Protein AF-A0A1M4EG52-F1 (afdb_monomer_lite)

Radius of gyration: 18.91 Å; chains: 1; bounding box: 52×37×57 Å

Sequence (206 aa):
MPLIAVLTGGEEEARPRPAVSRSPVREAVSVTPNAVYPAARVEGGTGSMRVTFPDGSRAEITYPARLSLASLGARPYVGGTLTGDGGAEFRALTAPLYGEAETPAGREMIRPLTANVGVWPGPPGVDTAGQVLLFRFGVWRVGGLSRRMLVVAPVPGCGRLGRTPVVLDARHAIAGSTCRDGFHLAASGDRDFVREAIEHVRVRPA

Secondary structure (DSSP, 8-state):
-EEEEE----------S----SS----------S-B---EEEETTEEEEEEE-TTS-EEEEEEEGGG-GGGG-EEEEEEEEEEETTEEEEEEE---TTGGGTTTTTPPP-EEEETTEEEEEPPTT-TTS-EEEEEEETTEE-----SSEEEEEE-TTGGGSTT----S-TTS---EEEEETTEEEEEESSHHHHHHHHHH-EEEE-

Structure (mmCIF, N/CA/C/O backbone):
data_AF-A0A1M4EG52-F1
#
_entry.id   AF-A0A1M4EG52-F1
#
loop_
_atom_site.group_PDB
_atom_site.id
_atom_site.type_symbol
_atom_site.label_atom_id
_atom_site.label_alt_id
_atom_site.label_comp_id
_atom_site.label_asym_id
_atom_site.label_entity_id
_atom_site.label_seq_id
_atom_site.pdbx_PDB_ins_code
_atom_site.Cartn_x
_atom_site.Cartn_y
_atom_site.Cartn_z
_atom_site.occupancy
_atom_site.B_iso_or_equiv
_atom_site.auth_seq_id
_atom_site.auth_comp_id
_atom_site.auth_asym_id
_atom_site.auth_atom_id
_atom_site.pdbx_PDB_model_num
ATOM 1 N N . MET A 1 1 ? 10.462 -7.997 4.451 1.00 31.28 1 MET A N 1
ATOM 2 C CA . MET A 1 1 ? 9.363 -7.579 5.350 1.00 31.28 1 MET A CA 1
ATOM 3 C C . MET A 1 1 ? 8.172 -7.229 4.468 1.00 31.28 1 MET A C 1
ATOM 5 O O . MET A 1 1 ? 8.349 -6.374 3.603 1.00 31.28 1 MET A O 1
ATOM 9 N N . PRO A 1 2 ? 7.034 -7.932 4.552 1.00 28.58 2 PRO A N 1
ATOM 10 C CA . PRO A 1 2 ? 5.935 -7.701 3.625 1.00 28.58 2 PRO A CA 1
ATOM 11 C C . PRO A 1 2 ? 4.975 -6.614 4.135 1.00 28.58 2 PRO A C 1
ATOM 13 O O . PRO A 1 2 ? 4.579 -6.627 5.296 1.00 28.58 2 PRO A O 1
ATOM 16 N N . LEU A 1 3 ? 4.607 -5.671 3.267 1.00 35.50 3 LEU A N 1
ATOM 17 C CA . LEU A 1 3 ? 3.654 -4.595 3.542 1.00 35.50 3 LEU A CA 1
ATOM 18 C C . LEU A 1 3 ? 2.406 -4.763 2.651 1.00 35.50 3 LEU A C 1
ATOM 20 O O . LEU A 1 3 ? 2.480 -5.256 1.524 1.00 35.50 3 LEU A O 1
ATOM 24 N N . ILE A 1 4 ? 1.238 -4.346 3.139 1.00 33.41 4 ILE A N 1
ATOM 25 C CA . ILE A 1 4 ? 0.027 -4.218 2.314 1.00 33.41 4 ILE A CA 1
ATOM 26 C C . ILE A 1 4 ? -0.198 -2.724 2.066 1.00 33.41 4 ILE A C 1
ATOM 28 O O . ILE A 1 4 ? -0.230 -1.938 3.016 1.00 33.41 4 ILE A O 1
ATOM 32 N N . ALA A 1 5 ? -0.361 -2.331 0.802 1.00 37.12 5 ALA A N 1
ATOM 33 C CA . ALA A 1 5 ? -0.736 -0.975 0.398 1.00 37.12 5 ALA A CA 1
ATOM 34 C C . ALA A 1 5 ? -2.136 -0.998 -0.233 1.00 37.12 5 ALA A C 1
ATOM 36 O O . ALA A 1 5 ? -2.447 -1.925 -0.961 1.00 37.12 5 ALA A O 1
ATOM 37 N N . VAL A 1 6 ? -2.996 -0.016 0.034 1.00 33.50 6 VAL A N 1
ATOM 38 C CA . VAL A 1 6 ? -4.403 0.008 -0.430 1.00 33.50 6 VAL A CA 1
ATOM 39 C C . VAL A 1 6 ? -4.605 1.274 -1.304 1.00 33.50 6 VAL A C 1
ATOM 41 O O . VAL A 1 6 ? -4.405 2.383 -0.808 1.00 33.50 6 VAL A O 1
ATOM 44 N N . LEU A 1 7 ? -4.856 1.103 -2.621 1.00 29.94 7 LEU A N 1
ATOM 45 C CA . LEU A 1 7 ? -5.073 2.084 -3.714 1.00 29.94 7 LEU A CA 1
ATOM 46 C C . LEU A 1 7 ? -6.480 2.087 -4.424 1.00 29.94 7 LEU A C 1
ATOM 48 O O . LEU A 1 7 ? -6.926 1.071 -4.954 1.00 29.94 7 LEU A O 1
ATOM 52 N N . THR A 1 8 ? -7.151 3.249 -4.563 1.00 29.25 8 THR A N 1
ATOM 53 C CA . THR A 1 8 ? -8.408 3.444 -5.362 1.00 29.25 8 THR A CA 1
ATOM 54 C C . THR A 1 8 ? -8.155 3.850 -6.818 1.00 29.25 8 THR A C 1
ATOM 56 O O . THR A 1 8 ? -7.310 4.712 -7.062 1.00 29.25 8 THR A O 1
ATOM 59 N N . GLY A 1 9 ? -9.043 3.412 -7.723 1.00 27.17 9 GLY A N 1
ATOM 60 C CA . GLY A 1 9 ? -9.396 4.079 -8.991 1.00 27.17 9 GLY A CA 1
ATOM 61 C C . GLY A 1 9 ? -10.914 4.339 -9.080 1.00 27.17 9 GLY A C 1
ATOM 62 O O . GLY A 1 9 ? -11.677 3.648 -8.408 1.00 27.17 9 GLY A O 1
ATOM 63 N N . GLY A 1 10 ? -11.339 5.336 -9.867 1.00 29.94 10 GLY A N 1
ATOM 64 C CA . GLY A 1 10 ? -12.745 5.672 -10.153 1.00 29.94 10 GLY A CA 1
ATOM 65 C C . GLY A 1 10 ? -12.912 6.232 -11.580 1.00 29.94 10 GLY A C 1
ATOM 66 O O . GLY A 1 10 ? -12.009 6.920 -12.053 1.00 29.94 10 GLY A O 1
ATOM 67 N N . GLU A 1 11 ? -14.032 5.871 -12.224 1.00 44.28 11 GLU A N 1
ATOM 68 C CA . GLU A 1 11 ? -14.251 5.567 -13.662 1.00 44.28 11 GLU A CA 1
ATOM 69 C C . GLU A 1 11 ? -14.778 6.700 -14.598 1.00 44.28 11 GLU A C 1
ATOM 71 O O . GLU A 1 11 ? -14.791 7.879 -14.255 1.00 44.28 11 GLU A O 1
ATOM 76 N N . GLU A 1 12 ? -15.172 6.282 -15.811 1.00 56.69 12 GLU A N 1
ATOM 77 C CA . GLU A 1 12 ? -15.132 6.838 -17.177 1.00 56.69 12 GLU A CA 1
ATOM 78 C C . GLU A 1 12 ? -16.518 6.747 -17.880 1.00 56.69 12 GLU A C 1
ATOM 80 O O . GLU A 1 12 ? -17.350 5.958 -17.443 1.00 56.69 12 GLU A O 1
ATOM 85 N N . GLU A 1 13 ? -16.782 7.482 -18.983 1.00 32.72 13 GLU A N 1
ATOM 86 C CA . GLU A 1 13 ? -18.009 7.305 -19.806 1.00 32.72 13 GLU A CA 1
ATOM 87 C C . GLU A 1 13 ? -17.785 7.415 -21.347 1.00 32.72 13 GLU A C 1
ATOM 89 O O . GLU A 1 13 ? -16.799 7.990 -21.812 1.00 32.72 13 GLU A O 1
ATOM 94 N N . ALA A 1 14 ? -18.718 6.815 -22.113 1.00 43.25 14 ALA A N 1
ATOM 95 C CA . ALA A 1 14 ? -18.634 6.104 -23.411 1.00 43.25 14 ALA A CA 1
ATOM 96 C C . ALA A 1 14 ? -18.352 6.879 -24.735 1.00 43.25 14 ALA A C 1
ATOM 98 O O . ALA A 1 14 ? -18.544 8.091 -24.824 1.00 43.25 14 ALA A O 1
ATOM 99 N N . ARG A 1 15 ? -17.979 6.155 -25.826 1.00 30.64 15 ARG A N 1
ATOM 100 C CA . ARG A 1 15 ? -17.737 6.716 -27.187 1.00 30.64 15 ARG A CA 1
ATOM 101 C C . ARG A 1 15 ? -18.319 5.961 -28.415 1.00 30.64 15 ARG A C 1
ATOM 103 O O . ARG A 1 15 ? -18.411 4.736 -28.386 1.00 30.64 15 ARG A O 1
ATOM 110 N N . PRO A 1 16 ? -18.622 6.685 -29.528 1.00 41.47 16 PRO A N 1
ATOM 111 C CA . PRO A 1 16 ? -19.071 6.177 -30.839 1.00 41.47 16 PRO A CA 1
ATOM 112 C C . PRO A 1 16 ? -17.963 6.122 -31.936 1.00 41.47 16 PRO A C 1
ATOM 114 O O . PRO A 1 16 ? -16.833 6.547 -31.712 1.00 41.47 16 PRO A O 1
ATOM 117 N N . ARG A 1 17 ? -18.290 5.588 -33.135 1.00 36.69 17 ARG A N 1
ATOM 118 C CA . ARG A 1 17 ? -17.370 5.271 -34.271 1.00 36.69 17 ARG A CA 1
ATOM 119 C C . ARG A 1 17 ? -16.554 6.469 -34.832 1.00 36.69 17 ARG A C 1
ATOM 121 O O . ARG A 1 17 ? -17.056 7.590 -34.827 1.00 36.69 17 ARG A O 1
ATOM 128 N N . PRO A 1 18 ? -15.332 6.235 -35.371 1.00 44.44 18 PRO A N 1
ATOM 129 C CA . PRO A 1 18 ? -14.257 7.233 -35.414 1.00 44.44 18 PRO A CA 1
ATOM 130 C C . PRO A 1 18 ? -14.237 8.128 -36.663 1.00 44.44 18 PRO A C 1
ATOM 132 O O . PRO A 1 18 ? -14.419 7.667 -37.789 1.00 44.44 18 PRO A O 1
ATOM 135 N N . ALA A 1 19 ? -13.887 9.398 -36.446 1.00 43.22 19 ALA A N 1
ATOM 136 C CA . ALA A 1 19 ? -13.481 10.364 -37.465 1.00 43.22 19 ALA A CA 1
ATOM 137 C C . ALA A 1 19 ? -12.057 10.859 -37.151 1.00 43.22 19 ALA A C 1
ATOM 139 O O . ALA A 1 19 ? -11.729 11.113 -35.991 1.00 43.22 19 ALA A O 1
ATOM 140 N N . VAL A 1 20 ? -11.199 10.996 -38.167 1.00 50.72 20 VAL A N 1
ATOM 141 C CA . VAL A 1 20 ? -9.820 11.485 -37.990 1.00 50.72 20 VAL A CA 1
ATOM 142 C C . VAL A 1 20 ? -9.860 12.965 -37.586 1.00 50.72 20 VAL A C 1
ATOM 144 O O . VAL A 1 20 ? -10.217 13.822 -38.391 1.00 50.72 20 VAL A O 1
ATOM 147 N N . SER A 1 21 ? -9.503 13.262 -36.333 1.00 43.97 21 SER A N 1
ATOM 148 C CA . SER A 1 21 ? -9.478 14.614 -35.761 1.00 43.97 21 SER A CA 1
ATOM 149 C C . SER A 1 21 ? -8.043 15.076 -35.491 1.00 43.97 21 SER A C 1
ATOM 151 O O . SER A 1 21 ? -7.217 14.305 -35.010 1.00 43.97 21 SER A O 1
ATOM 153 N N . ARG A 1 22 ? -7.747 16.357 -35.761 1.00 41.94 22 ARG A N 1
ATOM 154 C CA . ARG A 1 22 ? -6.484 17.026 -35.377 1.00 41.94 22 ARG A CA 1
ATOM 155 C C . ARG A 1 22 ? -6.426 17.387 -33.882 1.00 41.94 22 ARG A C 1
ATOM 157 O O . ARG A 1 22 ? -5.460 18.002 -33.440 1.00 41.94 22 ARG A O 1
ATOM 164 N N . SER A 1 23 ? -7.446 17.031 -33.103 1.00 42.53 23 SER A N 1
ATOM 165 C CA . SER A 1 23 ? -7.472 17.198 -31.649 1.00 42.53 23 SER A CA 1
ATOM 166 C C . SER A 1 23 ? -7.007 15.912 -30.952 1.00 42.53 23 SER A C 1
ATOM 168 O O . SER A 1 23 ? -7.401 14.826 -31.379 1.00 42.53 23 SER A O 1
ATOM 170 N N . PRO A 1 24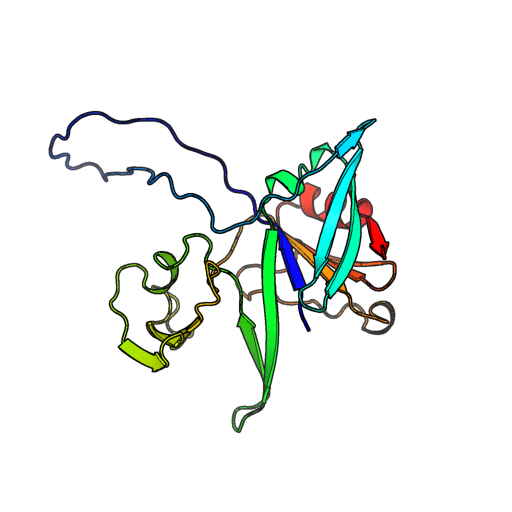 ? -6.189 16.003 -29.885 1.00 38.62 24 PRO A N 1
ATOM 171 C CA . PRO A 1 24 ? -5.628 14.834 -29.218 1.00 38.62 24 PRO A CA 1
ATOM 172 C C . PRO A 1 24 ? -6.738 13.906 -28.724 1.00 38.62 24 PRO A C 1
ATOM 174 O O . PRO A 1 24 ? -7.613 14.302 -27.951 1.00 38.62 24 PRO A O 1
ATOM 177 N N . VAL A 1 25 ? -6.682 12.655 -29.174 1.00 40.50 25 VAL A N 1
ATOM 178 C CA . VAL A 1 25 ? -7.590 11.591 -28.755 1.00 40.50 25 VAL A CA 1
ATOM 179 C C . VAL A 1 25 ? -7.292 11.271 -27.289 1.00 40.50 25 VAL A C 1
ATOM 181 O O . VAL A 1 25 ? -6.332 10.580 -26.975 1.00 40.50 25 VAL A O 1
ATOM 184 N N . ARG A 1 26 ? -8.105 11.795 -26.367 1.00 41.75 26 ARG A N 1
ATOM 185 C CA . ARG A 1 26 ? -8.156 11.320 -24.975 1.00 41.75 26 ARG A CA 1
ATOM 186 C C . ARG A 1 26 ? -9.239 10.271 -24.864 1.00 41.75 26 ARG A C 1
ATOM 188 O O . ARG A 1 26 ? -10.325 10.567 -24.382 1.00 41.75 26 ARG A O 1
ATOM 195 N N . GLU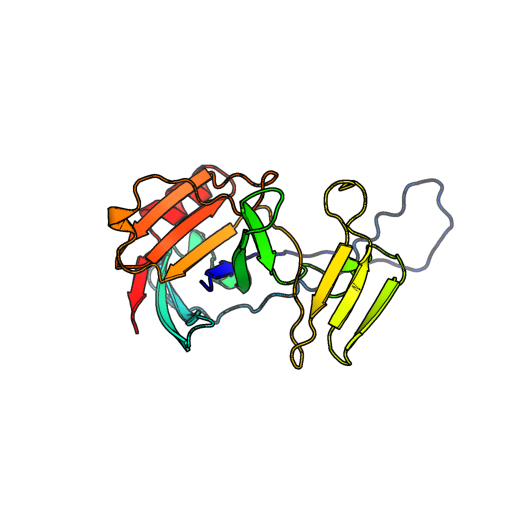 A 1 27 ? -9.027 9.109 -25.458 1.00 38.88 27 GLU A N 1
ATOM 196 C CA . GLU A 1 27 ? -9.848 7.963 -25.087 1.00 38.88 27 GLU A CA 1
ATOM 197 C C . GLU A 1 27 ? -9.354 7.547 -23.707 1.00 38.88 27 GLU A C 1
ATOM 199 O O . GLU A 1 27 ? -8.189 7.181 -23.544 1.00 38.88 27 GLU A O 1
ATOM 204 N N . ALA A 1 28 ? -10.187 7.763 -22.693 1.00 42.62 28 ALA A N 1
ATOM 205 C CA . ALA A 1 28 ? -9.967 7.091 -21.433 1.00 42.62 28 ALA A CA 1
ATOM 206 C C . ALA A 1 28 ? -10.056 5.600 -21.770 1.00 42.62 28 ALA A C 1
ATOM 208 O O . ALA A 1 28 ? -10.961 5.166 -22.476 1.00 42.62 28 ALA A O 1
ATOM 209 N N . VAL A 1 29 ? -8.995 4.871 -21.465 1.00 45.66 29 VAL A N 1
ATOM 210 C CA . VAL A 1 29 ? -9.043 3.422 -21.518 1.00 45.66 29 VAL A CA 1
ATOM 211 C C . VAL A 1 29 ? -9.609 3.043 -20.164 1.00 45.66 29 VAL A C 1
ATOM 213 O O . VAL A 1 29 ? -8.986 3.382 -19.155 1.00 45.66 29 VAL A O 1
ATOM 216 N N . SER A 1 30 ? -10.751 2.357 -20.137 1.00 44.88 30 SER A N 1
ATOM 217 C CA . SER A 1 30 ? -11.277 1.774 -18.904 1.00 44.88 30 SER A CA 1
ATOM 218 C C . SER A 1 30 ? -10.304 0.691 -18.455 1.00 44.88 30 SER A C 1
ATOM 220 O O . SER A 1 30 ? -10.352 -0.460 -18.893 1.00 44.88 30 SER A O 1
ATOM 222 N N . VAL A 1 31 ? -9.316 1.093 -17.656 1.00 56.12 31 VAL A N 1
ATOM 223 C CA . VAL A 1 31 ? -8.327 0.179 -17.098 1.00 56.12 31 VAL A CA 1
ATOM 224 C C . VAL A 1 31 ? -8.794 -0.208 -15.710 1.00 56.12 31 VAL A C 1
ATOM 226 O O . VAL A 1 31 ? -8.797 0.614 -14.795 1.00 56.12 31 VAL A O 1
ATOM 229 N N . THR A 1 32 ? -9.148 -1.479 -15.535 1.00 61.69 32 THR A N 1
ATOM 230 C CA . THR A 1 32 ? -9.353 -2.050 -14.205 1.00 61.69 32 THR A CA 1
ATOM 231 C C . THR A 1 32 ? -8.020 -2.027 -13.450 1.00 61.69 32 THR A C 1
ATOM 233 O O . THR A 1 32 ? -7.056 -2.649 -13.911 1.00 61.69 32 THR A O 1
ATOM 236 N N . PRO A 1 33 ? -7.922 -1.335 -12.299 1.00 68.44 33 PRO A N 1
ATOM 237 C CA . PRO A 1 33 ? -6.711 -1.359 -11.496 1.00 68.44 33 PRO A CA 1
ATOM 238 C C . PRO A 1 33 ? -6.399 -2.785 -11.038 1.00 68.44 33 PRO A C 1
ATOM 240 O O . PRO A 1 33 ? -7.284 -3.515 -10.594 1.00 68.44 33 PRO A O 1
ATOM 243 N N . ASN A 1 34 ? -5.130 -3.176 -11.096 1.00 71.00 34 ASN A N 1
ATOM 244 C CA . ASN A 1 34 ? -4.648 -4.441 -10.543 1.00 71.00 34 ASN A CA 1
ATOM 245 C C . ASN A 1 34 ? -4.605 -4.359 -9.010 1.00 71.00 34 ASN A C 1
ATOM 247 O O . ASN A 1 34 ? -3.547 -4.178 -8.406 1.00 71.00 34 ASN A O 1
ATOM 251 N N . ALA A 1 35 ? -5.777 -4.421 -8.392 1.00 77.00 35 ALA A N 1
ATOM 252 C CA . ALA A 1 35 ? -5.974 -4.319 -6.959 1.00 77.00 35 ALA A CA 1
ATOM 253 C C . ALA A 1 35 ? -7.066 -5.293 -6.505 1.00 77.00 35 ALA A C 1
ATOM 255 O O . ALA A 1 35 ? -7.990 -5.617 -7.249 1.00 77.00 35 ALA A O 1
ATOM 256 N N . VAL A 1 36 ? -6.971 -5.750 -5.260 1.00 78.94 36 VAL A N 1
ATOM 257 C CA . VAL A 1 36 ? -8.005 -6.547 -4.602 1.00 78.94 36 VAL A CA 1
ATOM 258 C C . VAL A 1 36 ? -8.788 -5.664 -3.665 1.00 78.94 36 VAL A C 1
ATOM 260 O O . VAL A 1 36 ? -8.238 -5.135 -2.714 1.00 78.94 36 VAL A O 1
ATOM 263 N N . TYR A 1 37 ? -10.085 -5.551 -3.883 1.00 83.19 37 TYR A N 1
ATOM 264 C CA . TYR A 1 37 ? -10.961 -4.731 -3.058 1.00 83.19 37 TYR A CA 1
ATOM 265 C C . TYR A 1 37 ? -11.446 -5.558 -1.865 1.00 83.19 37 TYR A C 1
ATOM 267 O O . TYR A 1 37 ? -12.224 -6.496 -2.058 1.00 83.19 37 TYR A O 1
ATOM 275 N N . PRO A 1 38 ? -10.966 -5.287 -0.635 1.00 83.50 38 PRO A N 1
ATOM 276 C CA . PRO A 1 38 ? -11.373 -6.062 0.525 1.00 83.50 38 PRO A CA 1
ATOM 277 C C . PRO A 1 38 ? -12.857 -5.837 0.807 1.00 83.50 38 PRO A C 1
ATOM 279 O O . PRO A 1 38 ? -13.353 -4.715 0.710 1.00 83.50 38 PRO A O 1
ATOM 282 N N . ALA A 1 39 ? -13.567 -6.883 1.222 1.00 87.81 39 ALA A N 1
ATOM 283 C CA . ALA A 1 39 ? -14.908 -6.704 1.758 1.00 87.81 39 ALA A CA 1
ATOM 284 C C . ALA A 1 39 ? -14.832 -5.912 3.074 1.00 87.81 39 ALA A C 1
ATOM 286 O O . ALA A 1 39 ? -14.062 -6.267 3.972 1.00 87.81 39 ALA A O 1
ATOM 287 N N . ALA A 1 40 ? -15.649 -4.864 3.195 1.00 91.56 40 ALA A N 1
ATOM 288 C CA . ALA A 1 40 ? -15.772 -4.080 4.416 1.00 91.56 40 ALA A CA 1
ATOM 289 C C . ALA A 1 40 ? -17.209 -4.048 4.928 1.00 91.56 40 ALA A C 1
ATOM 291 O O . ALA A 1 40 ? -18.163 -3.975 4.154 1.00 91.56 40 ALA A O 1
ATOM 292 N N . ARG A 1 41 ? -17.346 -4.062 6.253 1.00 94.94 41 ARG A N 1
ATOM 293 C CA . ARG A 1 41 ? -18.601 -3.801 6.958 1.00 94.94 41 ARG A CA 1
ATOM 294 C C . ARG A 1 41 ? -18.602 -2.345 7.402 1.00 94.94 41 ARG A C 1
ATOM 296 O O . ARG A 1 41 ? -17.580 -1.856 7.868 1.00 94.94 41 ARG A O 1
ATOM 303 N N . VAL A 1 42 ? -19.729 -1.651 7.265 1.00 95.31 42 VAL A N 1
ATOM 304 C CA . VAL A 1 42 ? -19.880 -0.272 7.748 1.00 95.31 42 VAL A CA 1
ATOM 305 C C . VAL A 1 42 ? -21.037 -0.213 8.731 1.00 95.31 42 VAL A C 1
ATOM 307 O O . VAL A 1 42 ? -22.160 -0.563 8.382 1.00 95.31 42 VAL A O 1
ATOM 310 N N . GLU A 1 43 ? -20.765 0.251 9.948 1.00 94.69 43 GLU A N 1
ATOM 311 C CA . GLU A 1 43 ? -21.754 0.419 11.014 1.00 94.69 43 GLU A CA 1
ATOM 312 C C . GLU A 1 43 ? -21.475 1.700 11.794 1.00 94.69 43 GLU A C 1
ATOM 314 O O . GLU A 1 43 ? -20.333 1.980 12.153 1.00 94.69 43 GLU A O 1
ATOM 319 N N . GLY A 1 44 ? -22.510 2.508 12.046 1.00 93.56 44 GLY A N 1
ATOM 320 C CA . GLY A 1 44 ? -22.385 3.708 12.884 1.00 93.56 44 GLY A CA 1
ATOM 321 C C . GLY A 1 44 ? -21.290 4.688 12.436 1.00 93.56 44 GLY A C 1
ATOM 322 O O . GLY A 1 44 ? -20.647 5.316 13.270 1.00 93.56 44 GLY A O 1
ATOM 323 N N . GLY A 1 45 ? -21.018 4.784 11.129 1.00 94.50 45 GLY A N 1
ATOM 324 C CA . GLY A 1 45 ? -19.962 5.647 10.584 1.00 94.50 45 GLY A CA 1
ATOM 325 C C . GLY A 1 45 ? -18.537 5.091 10.712 1.00 94.50 45 GLY A C 1
ATOM 326 O O . GLY A 1 45 ? -17.582 5.787 10.363 1.00 94.50 45 GLY A O 1
ATOM 327 N N . THR A 1 46 ? -18.379 3.842 11.151 1.00 96.06 46 THR A N 1
ATOM 328 C CA . THR A 1 46 ? -17.102 3.124 11.225 1.00 96.06 46 THR A CA 1
ATOM 329 C C . THR A 1 46 ? -17.094 1.988 10.207 1.00 96.06 46 THR A C 1
ATOM 331 O O . THR A 1 46 ? -18.008 1.169 10.174 1.00 96.06 46 THR A O 1
ATOM 334 N N . GLY A 1 47 ? -16.072 1.949 9.356 1.00 95.06 47 GLY A N 1
ATOM 335 C CA . GLY A 1 47 ? -15.775 0.815 8.489 1.00 95.06 47 GLY A CA 1
ATOM 336 C C . GLY A 1 47 ? -14.835 -0.171 9.180 1.00 95.06 47 GLY A C 1
ATOM 337 O O . GLY A 1 47 ? -13.918 0.249 9.888 1.00 95.06 47 GLY A O 1
ATOM 338 N N . SER A 1 48 ? -15.030 -1.467 8.952 1.00 95.50 48 SER A N 1
ATOM 339 C CA . SER A 1 48 ? -14.099 -2.522 9.345 1.00 95.50 48 SER A CA 1
ATOM 340 C C . SER A 1 48 ? -13.826 -3.487 8.195 1.00 95.50 48 SER A C 1
ATOM 342 O O . SER A 1 48 ? -14.711 -3.787 7.394 1.00 95.50 48 SER A O 1
ATOM 344 N N . MET A 1 49 ? -12.590 -3.973 8.094 1.00 94.12 49 MET A N 1
ATOM 345 C CA . MET A 1 49 ? -12.186 -4.991 7.120 1.00 94.12 49 MET A CA 1
ATOM 346 C C . MET A 1 49 ? -11.127 -5.919 7.707 1.00 94.12 49 MET A C 1
ATOM 348 O O . MET A 1 49 ? -10.303 -5.498 8.518 1.00 94.12 49 MET A O 1
ATOM 352 N N . ARG A 1 50 ? -11.121 -7.182 7.273 1.00 91.62 50 ARG A N 1
ATOM 353 C CA . ARG A 1 50 ? -10.078 -8.149 7.641 1.00 91.62 50 ARG A CA 1
ATOM 354 C C . ARG A 1 50 ? -9.031 -8.227 6.543 1.00 91.62 50 ARG A C 1
ATOM 356 O O . ARG A 1 50 ? -9.376 -8.281 5.365 1.00 91.62 50 ARG A O 1
ATOM 363 N N . VAL A 1 51 ? -7.766 -8.293 6.937 1.00 85.50 51 VAL A N 1
ATOM 364 C CA . VAL A 1 51 ? -6.632 -8.424 6.018 1.00 85.50 51 VAL A CA 1
ATOM 365 C C . VAL A 1 51 ? -5.748 -9.601 6.411 1.00 85.50 51 VAL A C 1
ATOM 367 O O . VAL A 1 51 ? -5.641 -9.952 7.585 1.00 85.50 51 VAL A O 1
ATOM 370 N N . THR A 1 52 ? -5.124 -10.218 5.409 1.00 84.50 52 THR A N 1
ATOM 371 C CA . THR A 1 52 ? -4.076 -11.229 5.587 1.00 84.50 52 THR A CA 1
ATOM 372 C C . THR A 1 52 ? -2.803 -10.706 4.939 1.00 84.50 52 THR A C 1
ATOM 374 O O . THR A 1 52 ? -2.819 -10.324 3.768 1.00 84.50 52 THR A O 1
ATOM 377 N N . PHE A 1 53 ? -1.722 -10.655 5.708 1.00 81.75 53 PHE A N 1
ATOM 378 C CA . PHE A 1 53 ? -0.417 -10.199 5.248 1.00 81.75 53 PHE A CA 1
ATOM 379 C C . PHE A 1 53 ? 0.332 -11.322 4.528 1.00 81.75 53 PHE A C 1
ATOM 381 O O . PHE A 1 53 ? 0.033 -12.498 4.740 1.00 81.75 53 PHE A O 1
ATOM 388 N N . PRO A 1 54 ? 1.317 -10.996 3.671 1.00 73.62 54 PRO A N 1
ATOM 389 C CA . PRO A 1 54 ? 2.082 -12.024 2.965 1.00 73.62 54 PRO A CA 1
ATOM 390 C C . PRO A 1 54 ? 2.880 -12.975 3.873 1.00 73.62 54 PRO A C 1
ATOM 392 O O . PRO A 1 54 ? 3.268 -14.043 3.416 1.00 73.62 54 PRO A O 1
ATOM 395 N N . ASP A 1 55 ? 3.117 -12.620 5.141 1.00 74.06 55 ASP A N 1
ATOM 396 C CA . ASP A 1 55 ? 3.692 -13.529 6.148 1.00 74.06 55 ASP A CA 1
ATOM 397 C C . ASP A 1 55 ? 2.653 -14.479 6.782 1.00 74.06 55 ASP A C 1
ATOM 399 O O . ASP A 1 55 ? 2.986 -15.268 7.662 1.00 74.06 55 ASP A O 1
ATOM 403 N N . GLY A 1 56 ? 1.394 -14.413 6.340 1.00 80.75 56 GLY A N 1
ATOM 404 C CA . GLY A 1 56 ? 0.276 -15.206 6.844 1.00 80.75 56 GLY A CA 1
ATOM 405 C C . GLY A 1 56 ? -0.413 -14.620 8.076 1.00 80.75 56 GLY A C 1
ATOM 406 O O . GLY A 1 56 ? -1.489 -15.103 8.441 1.00 80.75 56 GLY A O 1
ATOM 407 N N . SER A 1 57 ? 0.147 -13.576 8.698 1.00 82.94 57 SER A N 1
ATOM 408 C CA . SER A 1 57 ? -0.492 -12.904 9.830 1.00 82.94 57 SER A CA 1
ATOM 409 C C . SER A 1 57 ? -1.804 -12.238 9.408 1.00 82.94 57 SER A C 1
ATOM 411 O O . SER A 1 57 ? -2.026 -11.918 8.234 1.00 82.94 57 SER A O 1
ATOM 413 N N . ARG A 1 58 ? -2.715 -12.054 10.365 1.00 89.50 58 ARG A N 1
ATOM 414 C CA . ARG A 1 58 ? -4.055 -11.510 10.124 1.00 89.50 58 ARG A CA 1
ATOM 415 C C . ARG A 1 58 ? -4.326 -10.333 11.043 1.00 89.50 58 ARG A C 1
ATOM 417 O O . ARG A 1 58 ? -3.840 -10.285 12.171 1.00 89.50 58 ARG A O 1
ATOM 424 N N . ALA A 1 59 ? -5.118 -9.391 10.550 1.00 89.94 59 ALA A N 1
ATOM 425 C CA . ALA A 1 59 ? -5.589 -8.274 11.351 1.00 89.94 59 ALA A CA 1
ATOM 426 C C . ALA A 1 59 ? -6.989 -7.826 10.937 1.00 89.94 59 ALA A C 1
ATOM 428 O O . ALA A 1 59 ? -7.410 -7.993 9.788 1.00 89.94 59 ALA A O 1
ATOM 429 N N . GLU A 1 60 ? -7.682 -7.199 11.878 1.00 93.81 60 GLU A N 1
ATOM 430 C CA . GLU A 1 60 ? -8.845 -6.366 11.616 1.00 93.81 60 GLU A CA 1
ATOM 431 C C . GLU A 1 60 ? -8.423 -4.894 11.587 1.00 93.81 60 GLU A C 1
ATOM 433 O O . GLU A 1 60 ? -7.726 -4.404 12.480 1.00 93.81 60 GLU A O 1
ATOM 438 N N . ILE A 1 61 ? -8.845 -4.188 10.541 1.00 92.88 61 ILE A N 1
ATOM 439 C CA . ILE A 1 61 ? -8.629 -2.755 10.365 1.00 92.88 61 ILE A CA 1
ATOM 440 C C . ILE A 1 61 ? -9.964 -2.052 10.563 1.00 92.88 61 ILE A C 1
ATOM 442 O O . ILE A 1 61 ? -10.914 -2.348 9.843 1.00 92.88 61 ILE A O 1
ATOM 446 N N . THR A 1 62 ? -10.021 -1.084 11.478 1.00 96.06 62 THR A N 1
ATOM 447 C CA . THR A 1 62 ? -11.190 -0.211 11.673 1.00 96.06 62 THR A CA 1
ATOM 448 C C . THR A 1 62 ? -10.846 1.234 11.338 1.00 96.06 62 THR A C 1
ATOM 450 O O . THR A 1 62 ? -9.759 1.706 11.679 1.00 96.06 62 THR A O 1
ATOM 453 N N . TYR A 1 63 ? -11.758 1.954 10.691 1.00 94.62 63 TYR A N 1
ATOM 454 C CA . TYR A 1 63 ? -11.507 3.297 10.168 1.00 94.62 63 TYR A CA 1
ATOM 455 C C . TYR A 1 63 ? -12.797 4.129 10.062 1.00 94.62 63 TYR A C 1
ATOM 457 O O . TYR A 1 63 ? -13.878 3.558 9.930 1.00 94.62 63 TYR A O 1
ATOM 465 N N . PRO A 1 64 ? -12.728 5.474 10.065 1.00 96.06 64 PRO A N 1
ATOM 466 C CA . PRO A 1 64 ? -13.889 6.305 9.755 1.00 96.06 64 PRO A CA 1
ATOM 467 C C . PRO A 1 64 ? -14.427 5.992 8.356 1.00 96.06 64 PRO A C 1
ATOM 469 O O . PRO A 1 64 ? -13.684 6.090 7.380 1.00 96.06 64 PRO A O 1
ATOM 472 N N . ALA A 1 65 ? -15.716 5.671 8.228 1.00 93.44 65 ALA A N 1
ATOM 473 C CA . ALA A 1 65 ? -16.315 5.221 6.966 1.00 93.44 65 ALA A CA 1
ATOM 474 C C . ALA A 1 65 ? -16.098 6.210 5.806 1.00 93.44 65 ALA A C 1
ATOM 476 O O . ALA A 1 65 ? -15.903 5.783 4.672 1.00 93.44 65 ALA A O 1
ATOM 477 N N . ARG A 1 66 ? -16.016 7.518 6.100 1.00 92.75 66 ARG A N 1
ATOM 478 C CA . ARG A 1 66 ? -15.698 8.579 5.124 1.00 92.75 66 ARG A CA 1
ATOM 479 C C . ARG A 1 66 ? -14.379 8.371 4.372 1.00 92.75 66 ARG A C 1
ATOM 481 O O . ARG A 1 66 ? -14.256 8.827 3.242 1.00 92.75 66 ARG A O 1
ATOM 488 N N . LEU A 1 67 ? -13.405 7.678 4.970 1.00 90.38 67 LEU A N 1
ATOM 489 C CA . LEU A 1 67 ? -12.130 7.375 4.313 1.00 90.38 67 LEU A CA 1
ATOM 490 C C . LEU A 1 67 ? -12.274 6.332 3.205 1.00 90.38 67 LEU A C 1
ATOM 492 O O . LEU A 1 67 ? -11.387 6.226 2.364 1.00 90.38 67 LEU A O 1
ATOM 496 N N . SER A 1 68 ? -13.368 5.562 3.208 1.00 89.12 68 SER A N 1
ATOM 497 C CA . SER A 1 68 ? -13.692 4.567 2.183 1.00 89.12 68 SER A CA 1
ATOM 498 C C . SER A 1 68 ? -12.527 3.620 1.864 1.00 89.12 68 SER A C 1
ATOM 500 O O . SER A 1 68 ? -12.326 3.256 0.709 1.00 89.12 68 SER A O 1
ATOM 502 N N . LEU A 1 69 ? -11.749 3.204 2.876 1.00 86.62 69 LEU A N 1
ATOM 503 C CA . LEU A 1 69 ? -10.475 2.504 2.658 1.00 86.62 69 LEU A CA 1
ATOM 504 C C . LEU A 1 69 ? -10.605 1.233 1.811 1.00 86.62 69 LEU A C 1
ATOM 506 O O . LEU A 1 69 ? -9.744 0.970 0.988 1.00 86.62 69 LEU A O 1
ATOM 510 N N . ALA A 1 70 ? -11.688 0.472 1.961 1.00 85.69 70 ALA A N 1
ATOM 511 C CA . ALA A 1 70 ? -11.928 -0.723 1.151 1.00 85.69 70 ALA A CA 1
ATOM 512 C C . ALA A 1 70 ? -12.163 -0.433 -0.340 1.00 85.69 70 ALA A C 1
ATOM 514 O O . ALA A 1 70 ? -11.752 -1.218 -1.193 1.00 85.69 70 ALA A O 1
ATOM 515 N N . SER A 1 71 ? -12.771 0.715 -0.665 1.00 85.44 71 SER A N 1
ATOM 516 C CA . SER A 1 71 ? -12.883 1.163 -2.058 1.00 85.44 71 SER A CA 1
ATOM 517 C C . SER A 1 71 ? -11.513 1.490 -2.643 1.00 85.44 71 SER A C 1
ATOM 519 O O . SER A 1 71 ? -11.327 1.408 -3.852 1.00 85.44 71 SER A O 1
ATOM 521 N N . LEU A 1 72 ? -10.528 1.783 -1.786 1.00 81.31 72 LEU A N 1
ATOM 522 C CA . LEU A 1 72 ? -9.148 1.960 -2.192 1.00 81.31 72 LEU A CA 1
ATOM 523 C C . LEU A 1 72 ? -8.452 0.628 -2.485 1.00 81.31 72 LEU A C 1
ATOM 525 O O . LEU A 1 72 ? -7.306 0.582 -2.168 1.00 81.31 72 LEU A O 1
ATOM 529 N N . GLY A 1 73 ? -9.012 -0.458 -3.013 1.00 81.31 73 GLY A N 1
ATOM 530 C CA . GLY A 1 73 ? -8.248 -1.632 -3.524 1.00 81.31 73 GLY A CA 1
ATOM 531 C C . GLY A 1 73 ? -6.829 -1.970 -2.967 1.00 81.31 73 GLY A C 1
ATOM 532 O O . GLY A 1 73 ? -5.827 -1.338 -3.271 1.00 81.31 73 GLY A O 1
ATOM 533 N N . ALA A 1 74 ? -6.657 -3.068 -2.242 1.00 78.88 74 ALA A N 1
ATOM 534 C CA . ALA A 1 74 ? -5.369 -3.557 -1.740 1.00 78.88 74 ALA A CA 1
ATOM 535 C C . ALA A 1 74 ? -4.424 -4.131 -2.818 1.00 78.88 74 ALA A C 1
ATOM 537 O O . ALA A 1 74 ? -4.829 -4.849 -3.729 1.00 78.88 74 ALA A O 1
ATOM 538 N N . ARG A 1 75 ? -3.125 -3.878 -2.661 1.00 77.00 75 ARG A N 1
ATOM 539 C CA . ARG A 1 75 ? -2.009 -4.347 -3.483 1.00 77.00 75 ARG A CA 1
ATOM 540 C C . ARG A 1 75 ? -0.844 -4.787 -2.588 1.00 77.00 75 ARG A C 1
ATOM 542 O O . ARG A 1 75 ? -0.512 -4.099 -1.617 1.00 77.00 75 ARG A O 1
ATOM 549 N N . PRO A 1 76 ? -0.204 -5.928 -2.886 1.00 70.12 76 PRO A N 1
ATOM 550 C CA . PRO A 1 76 ? 0.985 -6.342 -2.159 1.00 70.12 76 PRO A CA 1
ATOM 551 C C . PRO A 1 76 ? 2.148 -5.392 -2.461 1.00 70.12 76 PRO A C 1
ATOM 553 O O . PRO A 1 76 ? 2.377 -5.008 -3.610 1.00 70.12 76 PRO A O 1
ATOM 556 N N . TYR A 1 77 ? 2.894 -5.041 -1.417 1.00 72.81 77 TYR A N 1
ATOM 557 C CA . TYR A 1 77 ? 4.133 -4.284 -1.513 1.00 72.81 77 TYR A CA 1
ATOM 558 C C . TYR A 1 77 ? 5.198 -4.968 -0.661 1.00 72.81 77 TYR A C 1
ATOM 560 O O . TYR A 1 77 ? 5.035 -5.172 0.539 1.00 72.81 77 TYR A O 1
ATOM 568 N N . VAL A 1 78 ? 6.335 -5.306 -1.247 1.00 70.69 78 VAL A N 1
ATOM 569 C CA . VAL A 1 78 ? 7.474 -5.839 -0.503 1.00 70.69 78 VAL A CA 1
ATOM 570 C C . VAL A 1 78 ? 8.676 -4.964 -0.788 1.00 70.69 78 VAL A C 1
ATOM 572 O O . VAL A 1 78 ? 9.022 -4.732 -1.937 1.00 70.69 78 VAL A O 1
ATOM 575 N N . GLY A 1 79 ? 9.311 -4.469 0.266 1.00 71.25 79 GLY A N 1
ATOM 576 C CA . GLY A 1 79 ? 10.562 -3.728 0.176 1.00 71.25 79 GLY A CA 1
ATOM 577 C C . GLY A 1 79 ? 11.714 -4.529 0.767 1.00 71.25 79 GLY A C 1
ATOM 578 O O . GLY A 1 79 ? 11.526 -5.309 1.708 1.00 71.25 79 GLY A O 1
ATOM 579 N N . GLY A 1 80 ? 12.912 -4.305 0.246 1.00 67.62 80 GLY A N 1
ATOM 580 C CA . GLY A 1 80 ? 14.149 -4.830 0.805 1.00 67.62 80 GLY A CA 1
ATOM 581 C C . GLY A 1 80 ? 15.338 -3.973 0.403 1.00 67.62 80 GLY A C 1
ATOM 582 O O . GLY A 1 80 ? 15.313 -3.314 -0.631 1.00 67.62 80 GLY A O 1
ATOM 583 N N . THR A 1 81 ? 16.378 -3.982 1.223 1.00 73.69 81 THR A N 1
ATOM 584 C CA . THR A 1 81 ? 17.657 -3.364 0.877 1.00 73.69 81 THR A CA 1
ATOM 585 C C . THR A 1 81 ? 18.566 -4.441 0.307 1.00 73.69 81 THR A C 1
ATOM 587 O O . THR A 1 81 ? 18.774 -5.471 0.946 1.00 73.69 81 THR A O 1
ATOM 590 N N . LEU A 1 82 ? 19.079 -4.219 -0.898 1.00 72.75 82 LEU A N 1
ATOM 591 C CA . LEU A 1 82 ? 20.136 -5.027 -1.486 1.00 72.75 82 LEU A CA 1
ATOM 592 C C . LEU A 1 82 ? 21.474 -4.383 -1.143 1.00 72.75 82 LEU A C 1
ATOM 594 O O . LEU A 1 82 ? 21.664 -3.193 -1.375 1.00 72.75 82 LEU A O 1
ATOM 598 N N . THR A 1 83 ? 22.396 -5.166 -0.598 1.00 80.44 83 THR A N 1
ATOM 599 C CA . THR A 1 83 ? 23.763 -4.711 -0.334 1.00 80.44 83 THR A CA 1
ATOM 600 C C . THR A 1 83 ? 24.672 -5.241 -1.433 1.00 80.44 83 THR A C 1
ATOM 602 O O . THR A 1 83 ? 24.665 -6.441 -1.702 1.00 80.44 83 THR A O 1
ATOM 605 N N . GLY A 1 84 ? 25.447 -4.359 -2.058 1.00 79.12 84 GLY A N 1
ATOM 606 C CA . GLY A 1 84 ? 26.473 -4.720 -3.035 1.00 79.12 84 GLY A CA 1
ATOM 607 C C . GLY A 1 84 ? 27.676 -3.785 -2.961 1.00 79.12 84 GLY A C 1
ATOM 608 O O . GLY A 1 84 ? 27.766 -2.951 -2.060 1.00 79.12 84 GLY A O 1
ATOM 609 N N . ASP A 1 85 ? 28.580 -3.894 -3.933 1.00 80.25 85 ASP A N 1
ATOM 610 C CA . ASP A 1 85 ? 29.831 -3.116 -3.973 1.00 80.25 85 ASP A CA 1
ATOM 611 C C . ASP A 1 85 ? 29.595 -1.593 -4.035 1.00 80.25 85 ASP A C 1
ATOM 613 O O . ASP A 1 85 ? 30.430 -0.807 -3.597 1.00 80.25 85 ASP A O 1
ATOM 617 N N . GLY A 1 86 ? 28.425 -1.168 -4.529 1.00 78.69 86 GLY A N 1
ATOM 618 C CA . GLY A 1 86 ? 27.973 0.229 -4.552 1.00 78.69 86 GLY A CA 1
ATOM 619 C C . GLY A 1 86 ? 27.258 0.703 -3.280 1.00 78.69 86 GLY A C 1
ATOM 620 O O . GLY A 1 86 ? 26.711 1.803 -3.266 1.00 78.69 86 GLY A O 1
ATOM 621 N N . GLY A 1 87 ? 27.228 -0.114 -2.224 1.00 81.00 87 GLY A N 1
ATOM 622 C CA . GLY A 1 87 ? 26.529 0.172 -0.975 1.00 81.00 87 GLY A CA 1
ATOM 623 C C . GLY A 1 87 ? 25.153 -0.488 -0.872 1.00 81.00 87 GLY A C 1
ATOM 624 O O . GLY A 1 87 ? 24.843 -1.476 -1.539 1.00 81.00 87 GLY A O 1
ATOM 625 N N . ALA A 1 88 ? 24.344 0.039 0.043 1.00 76.88 88 ALA A N 1
ATOM 626 C CA . ALA A 1 88 ? 23.018 -0.468 0.361 1.00 76.88 88 ALA A CA 1
ATOM 627 C C . ALA A 1 88 ? 21.954 0.286 -0.448 1.00 76.88 88 ALA A C 1
ATOM 629 O O . ALA A 1 88 ? 21.801 1.498 -0.303 1.00 76.88 88 ALA A O 1
ATOM 630 N N . GLU A 1 89 ? 21.194 -0.431 -1.271 1.00 72.50 89 GLU A N 1
ATOM 631 C CA . GLU A 1 89 ? 20.191 0.146 -2.158 1.00 72.50 89 GLU A CA 1
ATOM 632 C C . GLU A 1 89 ? 18.806 -0.447 -1.899 1.00 72.50 89 GLU A C 1
ATOM 634 O O . GLU A 1 89 ? 18.609 -1.662 -1.898 1.00 72.50 89 GLU A O 1
ATOM 639 N N . PHE A 1 90 ? 17.814 0.416 -1.686 1.00 70.44 90 PHE A N 1
ATOM 640 C CA . PHE A 1 90 ? 16.439 -0.021 -1.485 1.00 70.44 90 PHE A CA 1
ATOM 641 C C . PHE A 1 90 ? 15.790 -0.463 -2.805 1.00 70.44 90 PHE A C 1
ATOM 643 O O . PHE A 1 90 ? 15.921 0.180 -3.851 1.00 70.44 90 PHE A O 1
ATOM 650 N N . ARG A 1 91 ? 15.043 -1.564 -2.745 1.00 67.81 91 ARG A N 1
ATOM 651 C CA . ARG A 1 91 ? 14.268 -2.135 -3.843 1.00 67.81 91 ARG A CA 1
ATOM 652 C C . ARG A 1 91 ? 12.851 -2.424 -3.384 1.00 67.81 91 ARG A C 1
ATOM 654 O O . ARG A 1 91 ? 12.637 -3.070 -2.359 1.00 67.81 91 ARG A O 1
ATOM 661 N N . ALA A 1 92 ? 11.894 -1.976 -4.186 1.00 71.50 92 ALA A N 1
ATOM 662 C CA . ALA A 1 92 ? 10.480 -2.245 -3.999 1.00 71.50 92 ALA A CA 1
ATOM 663 C C . ALA A 1 92 ? 9.970 -3.243 -5.047 1.00 71.50 92 ALA A C 1
ATOM 665 O O . ALA A 1 92 ? 10.284 -3.148 -6.231 1.00 71.50 92 ALA A O 1
ATOM 666 N N . LEU A 1 93 ? 9.133 -4.166 -4.594 1.00 71.94 93 LEU A N 1
ATOM 667 C CA . LEU A 1 93 ? 8.340 -5.110 -5.365 1.00 71.94 93 LEU A CA 1
ATOM 668 C C . LEU A 1 93 ? 6.867 -4.761 -5.084 1.00 71.94 93 LEU A C 1
ATOM 670 O O . LEU A 1 93 ? 6.329 -5.112 -4.039 1.00 71.94 93 LEU A O 1
ATOM 674 N N . THR A 1 94 ? 6.233 -3.996 -5.968 1.00 71.19 94 THR A N 1
ATOM 675 C CA . THR A 1 94 ? 4.818 -3.535 -5.855 1.00 71.19 94 THR A CA 1
ATOM 676 C C . THR A 1 94 ? 3.916 -4.314 -6.830 1.00 71.19 94 THR A C 1
ATOM 678 O O . THR A 1 94 ? 4.434 -5.249 -7.370 1.00 71.19 94 THR A O 1
ATOM 681 N N . ALA A 1 95 ? 2.631 -4.055 -7.122 1.00 68.94 95 ALA A N 1
ATOM 682 C CA . ALA A 1 95 ? 1.790 -4.776 -8.135 1.00 68.94 95 ALA A CA 1
ATOM 683 C C . ALA A 1 95 ? 1.241 -3.912 -9.278 1.00 68.94 95 ALA A C 1
ATOM 685 O O . ALA A 1 95 ? 0.364 -3.159 -8.935 1.00 68.94 95 ALA A O 1
ATOM 686 N N . PRO A 1 96 ? 1.685 -3.912 -10.567 1.00 67.69 96 PRO A N 1
ATOM 687 C CA . PRO A 1 96 ? 1.560 -2.741 -11.448 1.00 67.69 96 PRO A CA 1
ATOM 688 C C . PRO A 1 96 ? 0.115 -2.328 -11.515 1.00 67.69 96 PRO A C 1
ATOM 690 O O . PRO A 1 96 ? -0.720 -3.195 -11.739 1.00 67.69 96 PRO A O 1
ATOM 693 N N . LEU A 1 97 ? -0.162 -1.048 -11.273 1.00 65.56 97 LEU A N 1
ATOM 694 C CA . LEU A 1 97 ? -1.487 -0.449 -11.282 1.00 65.56 97 LEU A CA 1
ATOM 695 C C . LEU A 1 97 ? -2.269 -0.880 -12.520 1.00 65.56 97 LEU A C 1
ATOM 697 O O . LEU A 1 97 ? -3.432 -1.241 -12.387 1.00 65.56 97 LEU A O 1
ATOM 701 N N . TYR A 1 98 ? -1.611 -0.921 -13.682 1.00 66.44 98 TYR A N 1
ATOM 702 C CA . TYR A 1 98 ? -2.215 -1.350 -14.950 1.00 66.44 98 TYR A CA 1
ATOM 703 C C . TYR A 1 98 ? -1.747 -2.744 -15.406 1.00 66.44 98 TYR A C 1
ATOM 705 O O . TYR A 1 98 ? -1.756 -3.067 -16.593 1.00 66.44 98 TYR A O 1
ATOM 713 N N . GLY A 1 99 ? -1.296 -3.583 -14.471 1.00 66.94 99 GLY A N 1
ATOM 714 C CA . GLY A 1 99 ? -0.799 -4.928 -14.756 1.00 66.94 99 GLY A CA 1
ATOM 715 C C . GLY A 1 99 ? 0.400 -4.938 -15.710 1.00 66.94 99 GLY A C 1
ATOM 716 O O . GLY A 1 99 ? 1.228 -4.028 -15.711 1.00 66.94 99 GLY A O 1
ATOM 717 N N . GLU A 1 100 ? 0.500 -5.968 -16.555 1.00 63.75 100 GLU A N 1
ATOM 718 C CA . GLU A 1 100 ? 1.599 -6.073 -17.529 1.00 63.75 100 GLU A CA 1
ATOM 719 C C . GLU A 1 100 ? 1.615 -4.934 -18.546 1.00 63.75 100 GLU A C 1
ATOM 721 O O . GLU A 1 100 ? 2.582 -4.855 -19.275 1.00 63.75 100 GLU A O 1
ATOM 726 N N . ALA A 1 101 ? 0.599 -4.068 -18.638 1.00 64.31 101 ALA A N 1
ATOM 727 C CA . ALA A 1 101 ? 0.631 -2.929 -19.554 1.00 64.31 101 ALA A CA 1
ATOM 728 C C . ALA A 1 101 ? 1.476 -1.760 -19.009 1.00 64.31 101 ALA A C 1
ATOM 730 O O . ALA A 1 101 ? 2.048 -0.998 -19.788 1.00 64.31 101 ALA A O 1
ATOM 731 N N . GLU A 1 102 ? 1.604 -1.631 -17.680 1.00 67.06 102 GLU A N 1
ATOM 732 C CA . GLU A 1 102 ? 2.383 -0.550 -17.055 1.00 67.06 102 GLU A CA 1
ATOM 733 C C . GLU A 1 102 ? 3.892 -0.787 -17.165 1.00 67.06 102 GLU A C 1
ATOM 735 O O . GLU A 1 102 ? 4.652 0.138 -17.440 1.00 67.06 102 GLU A O 1
ATOM 740 N N . THR A 1 103 ? 4.328 -2.033 -16.974 1.00 66.25 103 THR A N 1
ATOM 741 C CA . THR A 1 103 ? 5.744 -2.428 -17.001 1.00 66.25 103 THR A CA 1
ATOM 742 C C . THR A 1 103 ? 6.457 -2.130 -18.334 1.00 66.25 103 THR A C 1
ATOM 744 O O . THR A 1 103 ? 7.523 -1.518 -18.301 1.00 66.25 103 THR A O 1
ATOM 747 N N . PRO A 1 104 ? 5.917 -2.499 -19.510 1.00 65.50 104 PRO A N 1
ATOM 748 C CA . PRO A 1 104 ? 6.510 -2.179 -20.798 1.00 65.50 104 PRO A CA 1
ATOM 749 C C . PRO A 1 104 ? 6.305 -0.721 -21.193 1.00 65.50 104 PRO A C 1
ATOM 751 O O . PRO A 1 104 ? 7.103 -0.185 -21.967 1.00 65.50 104 PRO A O 1
ATOM 754 N N . ALA A 1 105 ? 5.212 -0.101 -20.729 1.00 68.44 105 ALA A N 1
ATOM 755 C CA . ALA A 1 105 ? 4.670 1.127 -21.306 1.00 68.44 105 ALA A CA 1
ATOM 756 C C . ALA A 1 105 ? 4.670 1.074 -22.851 1.00 68.44 105 ALA A C 1
ATOM 758 O O . ALA A 1 105 ? 5.112 2.005 -23.522 1.00 68.44 105 ALA A O 1
ATOM 759 N N . GLY A 1 106 ? 4.259 -0.072 -23.407 1.00 67.94 106 GLY A N 1
ATOM 760 C CA . GLY A 1 106 ? 4.247 -0.339 -24.850 1.00 67.94 106 GLY A CA 1
ATOM 761 C C . GLY A 1 106 ? 5.554 -0.860 -25.469 1.00 67.94 106 GLY A C 1
ATOM 762 O O . GLY A 1 106 ? 5.594 -1.043 -26.680 1.00 67.94 106 GLY A O 1
ATOM 763 N N . ARG A 1 107 ? 6.618 -1.115 -24.693 1.00 74.75 107 ARG A N 1
ATOM 764 C CA . ARG A 1 107 ? 7.871 -1.723 -25.190 1.00 74.75 107 ARG A CA 1
ATOM 765 C C . ARG A 1 107 ? 7.907 -3.244 -25.046 1.00 74.75 107 ARG A C 1
ATOM 767 O O . ARG A 1 107 ? 7.284 -3.815 -24.161 1.00 74.75 107 ARG A O 1
ATOM 774 N N . GLU A 1 108 ? 8.684 -3.904 -25.893 1.00 82.38 108 GLU A N 1
ATOM 775 C CA . GLU A 1 108 ? 8.832 -5.360 -25.842 1.00 82.38 108 GLU A CA 1
ATOM 776 C C . GLU A 1 108 ? 9.672 -5.831 -24.643 1.00 82.38 108 GLU A C 1
ATOM 778 O O . GLU A 1 108 ? 10.542 -5.117 -24.130 1.00 82.38 108 GLU A O 1
ATOM 783 N N . MET A 1 109 ? 9.405 -7.061 -24.198 1.00 85.25 109 MET A N 1
ATOM 784 C CA . MET A 1 109 ? 10.224 -7.756 -23.204 1.00 85.25 109 MET A CA 1
ATOM 785 C C . MET A 1 109 ? 11.647 -7.941 -23.749 1.00 85.25 109 MET A C 1
ATOM 787 O O . MET A 1 109 ? 11.820 -8.420 -24.864 1.00 85.25 109 MET A O 1
ATOM 791 N N . ILE A 1 110 ? 12.668 -7.627 -22.945 1.00 84.06 110 ILE A N 1
ATOM 792 C CA . ILE A 1 110 ? 14.080 -7.772 -23.340 1.00 84.06 110 ILE A CA 1
ATOM 793 C C . ILE A 1 110 ? 14.442 -9.253 -23.456 1.00 84.06 110 ILE A C 1
ATOM 795 O O . ILE A 1 110 ? 15.017 -9.685 -24.450 1.00 84.06 110 ILE A O 1
ATOM 799 N N . ARG A 1 111 ? 14.151 -10.029 -22.405 1.00 87.06 111 ARG A N 1
ATOM 800 C CA . ARG A 1 111 ? 14.376 -11.480 -22.376 1.00 87.06 111 ARG A CA 1
ATOM 801 C C . ARG A 1 111 ? 13.606 -12.152 -21.240 1.00 87.06 111 ARG A C 1
ATOM 803 O O . ARG A 1 111 ? 13.432 -11.534 -20.187 1.00 87.06 111 ARG A O 1
ATOM 810 N N . PRO A 1 112 ? 13.226 -13.428 -21.378 1.00 88.69 112 PRO A N 1
ATOM 811 C CA . PRO A 1 112 ? 12.867 -14.252 -20.230 1.00 88.69 112 PRO A CA 1
ATOM 812 C C . PRO A 1 112 ? 14.124 -14.608 -19.410 1.00 88.69 112 PRO A C 1
ATOM 814 O O . PRO A 1 112 ? 15.194 -14.833 -19.972 1.00 88.69 112 PRO A O 1
ATOM 817 N N . LEU A 1 113 ? 14.002 -14.675 -18.082 1.00 80.00 113 LEU A N 1
ATOM 818 C CA . LEU A 1 113 ? 14.995 -15.312 -17.199 1.00 80.00 113 LEU A CA 1
ATOM 819 C C . LEU A 1 113 ? 14.561 -16.722 -16.800 1.00 80.00 113 LEU A C 1
ATOM 821 O O . LEU A 1 113 ? 15.389 -17.617 -16.678 1.00 80.00 113 LEU A O 1
ATOM 825 N N . THR A 1 114 ? 13.261 -16.912 -16.582 1.00 83.25 114 THR A N 1
ATOM 826 C CA . THR A 1 114 ? 12.639 -18.209 -16.288 1.00 83.25 114 THR A CA 1
ATOM 827 C C . THR A 1 114 ? 11.251 -18.257 -16.926 1.00 83.25 114 THR A C 1
ATOM 829 O O . THR A 1 114 ? 10.796 -17.269 -17.503 1.00 83.25 114 THR A O 1
ATOM 832 N N . ALA A 1 115 ? 10.529 -19.370 -16.766 1.00 79.81 115 ALA A N 1
ATOM 833 C CA . ALA A 1 115 ? 9.130 -19.474 -17.191 1.00 79.81 115 ALA A CA 1
ATOM 834 C C . ALA A 1 115 ? 8.202 -18.422 -16.542 1.00 79.81 115 ALA A C 1
ATOM 836 O O . ALA A 1 115 ? 7.157 -18.101 -17.100 1.00 79.81 115 ALA A O 1
ATOM 837 N N . ASN A 1 116 ? 8.582 -17.871 -15.382 1.00 76.69 116 ASN A N 1
ATOM 838 C CA . ASN A 1 116 ? 7.756 -16.945 -14.600 1.00 76.69 116 ASN A CA 1
ATOM 839 C C . ASN A 1 116 ? 8.413 -15.578 -14.369 1.00 76.69 116 ASN A C 1
ATOM 841 O O . ASN A 1 116 ? 7.856 -14.759 -13.640 1.00 76.69 116 ASN A O 1
ATOM 845 N N . VAL A 1 117 ? 9.592 -15.332 -14.947 1.00 78.19 117 VAL A N 1
ATOM 846 C CA . VAL A 1 117 ? 10.346 -14.090 -14.742 1.00 78.19 117 VAL A CA 1
ATOM 847 C C . VAL A 1 117 ? 10.800 -13.538 -16.083 1.00 78.19 117 VAL A C 1
ATOM 849 O O . VAL A 1 117 ? 11.565 -14.190 -16.793 1.00 78.19 117 VAL A O 1
ATOM 852 N N . GLY A 1 118 ? 10.353 -12.326 -16.406 1.00 81.81 118 GLY A N 1
ATOM 853 C CA . GLY A 1 118 ? 10.778 -11.575 -17.587 1.00 81.81 118 GLY A CA 1
ATOM 854 C C . GLY A 1 118 ? 11.565 -10.324 -17.211 1.00 81.81 118 GLY A C 1
ATOM 855 O O . GLY A 1 118 ? 11.267 -9.682 -16.204 1.00 81.81 118 GLY A O 1
ATOM 856 N N . VAL A 1 119 ? 12.550 -9.971 -18.034 1.00 81.69 119 VAL A N 1
ATOM 857 C CA . VAL A 1 119 ? 13.272 -8.696 -17.963 1.00 81.69 119 VAL A CA 1
ATOM 858 C C . VAL A 1 119 ? 12.646 -7.721 -18.944 1.00 81.69 119 VAL A C 1
ATOM 860 O O . VAL A 1 119 ? 12.530 -8.018 -20.134 1.00 81.69 119 VAL A O 1
ATOM 863 N N . TRP A 1 120 ? 12.300 -6.541 -18.451 1.00 84.50 120 TRP A N 1
ATOM 864 C CA . TRP A 1 120 ? 11.652 -5.484 -19.214 1.00 84.50 120 TRP A CA 1
ATOM 865 C C . TRP A 1 120 ? 12.446 -4.178 -19.121 1.00 84.50 120 TRP A C 1
ATOM 867 O O . TRP A 1 120 ? 13.185 -3.971 -18.150 1.00 84.50 120 TRP A O 1
ATOM 877 N N . PRO A 1 121 ? 12.305 -3.273 -20.102 1.00 79.25 121 PRO A N 1
ATOM 878 C CA . PRO A 1 121 ? 12.854 -1.926 -19.992 1.00 79.25 121 PRO A CA 1
ATOM 879 C C . PRO A 1 121 ? 12.250 -1.172 -18.795 1.00 79.25 121 PRO A C 1
ATOM 881 O O . PRO A 1 121 ? 11.063 -1.318 -18.508 1.00 79.25 121 PRO A O 1
ATOM 884 N N . GLY A 1 122 ? 13.043 -0.340 -18.115 1.00 72.56 122 GLY A N 1
ATOM 885 C CA . GLY A 1 122 ? 12.550 0.553 -17.058 1.00 72.56 122 GLY A CA 1
ATOM 886 C C . GLY A 1 122 ? 11.564 1.591 -17.588 1.00 72.56 122 GLY A C 1
ATOM 887 O O . GLY A 1 122 ? 11.693 1.952 -18.756 1.00 72.56 122 GLY A O 1
ATOM 888 N N . PRO A 1 123 ? 10.600 2.086 -16.786 1.00 69.12 123 PRO A N 1
ATOM 889 C CA . PRO A 1 123 ? 9.497 2.932 -17.252 1.00 69.12 123 PRO A CA 1
ATOM 890 C C . PRO A 1 123 ? 9.970 4.174 -18.032 1.00 69.12 123 PRO A C 1
ATOM 892 O O . PRO A 1 123 ? 11.037 4.713 -17.728 1.00 69.12 123 PRO A O 1
ATOM 895 N N . PRO A 1 124 ? 9.204 4.664 -19.025 1.00 67.62 124 PRO A N 1
ATOM 896 C CA . PRO A 1 124 ? 9.583 5.855 -19.781 1.00 67.62 124 PRO A CA 1
ATOM 897 C C . PRO A 1 124 ? 9.697 7.073 -18.857 1.00 67.62 124 PRO A C 1
ATOM 899 O O . PRO A 1 124 ? 8.876 7.249 -17.955 1.00 67.62 124 PRO A O 1
ATOM 902 N N . GLY A 1 125 ? 10.701 7.924 -19.081 1.00 68.31 125 GLY A N 1
ATOM 903 C CA . GLY A 1 125 ? 10.931 9.115 -18.251 1.00 68.31 125 GLY A CA 1
ATOM 904 C C . GLY A 1 125 ? 11.472 8.801 -16.850 1.00 68.31 125 GLY A C 1
ATOM 905 O O . GLY A 1 125 ? 11.374 9.625 -15.932 1.00 68.31 125 GLY A O 1
ATOM 906 N N . VAL A 1 126 ? 12.007 7.593 -16.655 1.00 64.50 126 VAL A N 1
ATOM 907 C CA . VAL A 1 126 ? 12.711 7.184 -15.436 1.00 64.50 126 VAL A CA 1
ATOM 908 C C . VAL A 1 126 ? 14.032 6.531 -15.826 1.00 64.50 126 VAL A C 1
ATOM 910 O O . VAL A 1 126 ? 14.242 5.339 -15.627 1.00 64.50 126 VAL A O 1
ATOM 913 N N . ASP A 1 127 ? 14.933 7.325 -16.400 1.00 58.94 127 ASP A N 1
ATOM 914 C CA . ASP A 1 127 ? 16.184 6.830 -16.996 1.00 58.94 127 ASP A CA 1
ATOM 915 C C . ASP A 1 127 ? 17.104 6.128 -15.977 1.00 58.94 127 ASP A C 1
ATOM 917 O O . ASP A 1 127 ? 17.940 5.305 -16.340 1.00 58.94 127 ASP A O 1
ATOM 921 N N . THR A 1 128 ? 16.904 6.388 -14.683 1.00 61.25 128 THR A N 1
ATOM 922 C CA . THR A 1 128 ? 17.632 5.755 -13.575 1.00 61.25 128 THR A CA 1
ATOM 923 C C . THR A 1 128 ? 16.980 4.479 -13.038 1.00 61.25 128 THR A C 1
ATOM 925 O O . THR A 1 128 ? 17.575 3.812 -12.197 1.00 61.25 128 THR A O 1
ATOM 928 N N . ALA A 1 129 ? 15.777 4.105 -13.494 1.00 63.09 129 ALA A N 1
ATOM 929 C CA . ALA A 1 129 ? 15.065 2.931 -12.971 1.00 63.09 129 ALA A CA 1
ATOM 930 C C . ALA A 1 129 ? 15.689 1.589 -13.392 1.00 63.09 129 ALA A C 1
ATOM 932 O O . ALA A 1 129 ? 15.320 0.551 -12.843 1.00 63.09 129 ALA A O 1
ATOM 933 N N . GLY A 1 130 ? 16.616 1.587 -14.355 1.00 72.69 130 GLY A N 1
ATOM 934 C CA . GLY A 1 130 ? 17.259 0.370 -14.843 1.00 72.69 130 GLY A CA 1
ATOM 935 C C . GLY A 1 130 ? 16.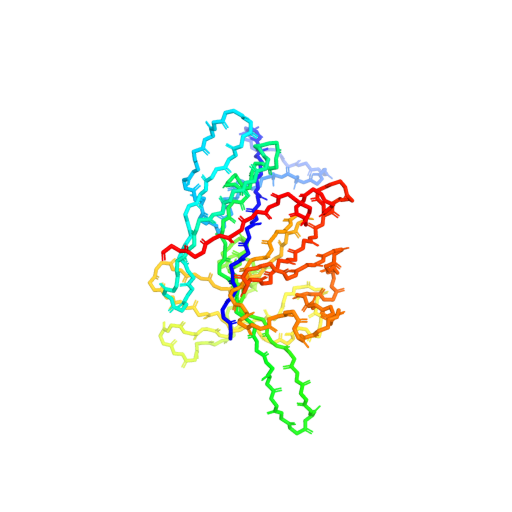285 -0.560 -15.573 1.00 72.69 130 GLY A C 1
ATOM 936 O O . GLY A 1 130 ? 15.455 -0.114 -16.361 1.00 72.69 130 GLY A O 1
ATOM 937 N N . GLN A 1 131 ? 16.416 -1.868 -15.352 1.00 79.19 131 GLN A N 1
ATOM 938 C CA . GLN A 1 131 ? 15.521 -2.893 -15.902 1.00 79.19 131 GLN A CA 1
ATOM 939 C C . GLN A 1 131 ? 14.503 -3.332 -14.845 1.00 79.19 131 GLN A C 1
ATOM 941 O O . GLN A 1 131 ? 14.825 -3.407 -13.660 1.00 79.19 131 GLN A O 1
ATOM 946 N N . VAL A 1 132 ? 13.288 -3.680 -15.273 1.00 74.00 132 VAL A N 1
ATOM 947 C CA . VAL A 1 132 ? 12.244 -4.209 -14.386 1.00 74.00 132 VAL A CA 1
ATOM 948 C C . VAL A 1 132 ? 12.183 -5.723 -14.515 1.00 74.00 132 VAL A C 1
ATOM 950 O O . VAL A 1 132 ? 12.109 -6.264 -15.619 1.00 74.00 132 VAL A O 1
ATOM 953 N N . LEU A 1 133 ? 12.178 -6.411 -13.375 1.00 74.31 133 LEU A N 1
ATOM 954 C CA . LEU A 1 133 ? 11.857 -7.831 -13.308 1.00 74.31 133 LEU A CA 1
ATOM 955 C C . LEU A 1 133 ? 10.360 -7.989 -13.060 1.00 74.31 133 LEU A C 1
ATOM 957 O O . LEU A 1 133 ? 9.851 -7.566 -12.023 1.00 74.31 133 LEU A O 1
ATOM 961 N N . LEU A 1 134 ? 9.663 -8.611 -14.007 1.00 72.75 134 LEU A N 1
ATOM 962 C CA . LEU A 1 134 ? 8.255 -8.953 -13.854 1.00 72.75 134 LEU A CA 1
ATOM 963 C C . LEU A 1 134 ? 8.136 -10.415 -13.437 1.00 72.75 134 LEU A C 1
ATOM 965 O O . LEU A 1 134 ? 8.494 -11.313 -14.201 1.00 72.75 134 LEU A O 1
ATOM 969 N N . PHE A 1 135 ? 7.608 -10.634 -12.236 1.00 70.94 135 PHE A N 1
ATOM 970 C CA . PHE A 1 135 ? 7.336 -11.958 -11.691 1.00 70.94 135 PHE A CA 1
ATOM 971 C C . PHE A 1 135 ? 5.863 -12.322 -11.887 1.00 70.94 135 PHE A C 1
ATOM 973 O O . PHE A 1 135 ? 4.972 -11.512 -11.614 1.00 70.94 135 PHE A O 1
ATOM 980 N N . ARG A 1 136 ? 5.611 -13.556 -12.327 1.00 67.94 136 ARG A N 1
ATOM 981 C CA . ARG A 1 136 ? 4.272 -14.137 -12.471 1.00 67.94 136 ARG A CA 1
ATOM 982 C C . ARG A 1 136 ? 4.033 -15.155 -11.357 1.00 67.94 136 ARG A C 1
ATOM 984 O O . ARG A 1 136 ? 4.773 -16.129 -11.249 1.00 67.94 136 ARG A O 1
ATOM 991 N N . PHE A 1 137 ? 2.985 -14.953 -10.556 1.00 62.62 137 PHE A N 1
ATOM 992 C CA . PHE A 1 137 ? 2.600 -15.865 -9.471 1.00 62.62 137 PHE A CA 1
ATOM 993 C C . PHE A 1 137 ? 1.129 -16.262 -9.605 1.00 62.62 137 PHE A C 1
ATOM 995 O O . PHE A 1 137 ? 0.235 -15.548 -9.150 1.00 62.62 137 PHE A O 1
ATOM 1002 N N . GLY A 1 138 ? 0.852 -17.393 -10.257 1.00 63.53 138 GLY A N 1
ATOM 1003 C CA . GLY A 1 138 ? -0.525 -17.744 -10.614 1.00 63.53 138 GLY A CA 1
ATOM 1004 C C . GLY A 1 138 ? -1.159 -16.623 -11.448 1.00 63.53 138 GLY A C 1
ATOM 1005 O O . GLY A 1 138 ? -0.649 -16.284 -12.514 1.00 63.53 138 GLY A O 1
ATOM 1006 N N . VAL A 1 139 ? -2.237 -16.014 -10.945 1.00 53.97 139 VAL A N 1
ATOM 1007 C CA . VAL A 1 139 ? -2.905 -14.860 -11.584 1.00 53.97 139 VAL A CA 1
ATOM 1008 C C . VAL A 1 139 ? -2.317 -13.489 -11.198 1.00 53.97 139 VAL A C 1
ATOM 1010 O O . VAL A 1 139 ? -2.690 -12.480 -11.795 1.00 53.97 139 VAL A O 1
ATOM 1013 N N . TRP A 1 140 ? -1.389 -13.430 -10.236 1.00 35.88 140 TRP A N 1
ATOM 1014 C CA . TRP A 1 140 ? -0.863 -12.191 -9.643 1.00 35.88 140 TRP A CA 1
ATOM 1015 C C . TRP A 1 140 ? 0.408 -11.662 -10.328 1.00 35.88 140 TRP A C 1
ATOM 1017 O O . TRP A 1 140 ? 1.231 -12.442 -10.819 1.00 35.88 140 TRP A O 1
ATOM 1027 N N . ARG A 1 141 ? 0.579 -10.325 -10.334 1.00 51.66 141 ARG A N 1
ATOM 1028 C CA . ARG A 1 141 ? 1.663 -9.584 -11.028 1.00 51.66 141 ARG A CA 1
ATOM 1029 C C . ARG A 1 141 ? 2.135 -8.339 -10.254 1.00 51.66 141 ARG A C 1
ATOM 1031 O O . ARG A 1 141 ? 1.311 -7.727 -9.576 1.00 51.66 141 ARG A O 1
ATOM 1038 N N . VAL A 1 142 ? 3.425 -7.953 -10.392 1.00 35.09 142 VAL A N 1
ATOM 1039 C CA . VAL A 1 142 ? 4.186 -7.010 -9.505 1.00 35.09 142 VAL A CA 1
ATOM 1040 C C . VAL A 1 142 ? 4.754 -5.665 -10.200 1.00 35.09 142 VAL A C 1
ATOM 1042 O O . VAL A 1 142 ? 5.497 -5.831 -11.156 1.00 35.09 142 VAL A O 1
ATOM 1045 N N . GLY A 1 143 ? 4.424 -4.374 -9.814 1.00 37.91 143 GLY A N 1
ATOM 1046 C CA . GLY A 1 143 ? 4.799 -2.970 -10.299 1.00 37.91 143 GLY A CA 1
ATOM 1047 C C . GLY A 1 143 ? 3.981 -1.707 -9.735 1.00 37.91 143 GLY A C 1
ATOM 1048 O O . GLY A 1 143 ? 3.031 -1.920 -9.015 1.00 37.91 143 GLY A O 1
ATOM 1049 N N . GLY A 1 144 ? 4.265 -0.399 -10.003 1.00 35.34 144 GLY A N 1
ATOM 1050 C CA . GLY A 1 144 ? 3.330 0.814 -10.024 1.00 35.34 144 GLY A CA 1
ATOM 1051 C C . GLY A 1 144 ? 2.820 1.649 -8.781 1.00 35.34 144 GLY A C 1
ATOM 1052 O O . GLY A 1 144 ? 2.754 1.112 -7.681 1.00 35.34 144 GLY A O 1
ATOM 1053 N N . LEU A 1 145 ? 2.368 2.931 -8.948 1.00 43.81 145 LEU A N 1
ATOM 1054 C CA . LEU A 1 145 ? 2.117 4.021 -7.918 1.00 43.81 145 LEU A CA 1
ATOM 1055 C C . LEU A 1 145 ? 0.659 4.615 -7.823 1.00 43.81 145 LEU A C 1
ATOM 1057 O O . LEU A 1 145 ? -0.116 4.429 -8.752 1.00 43.81 145 LEU A O 1
ATOM 1061 N N . SER A 1 146 ? 0.279 5.358 -6.746 1.00 54.44 146 SER A N 1
ATOM 1062 C CA . SER A 1 146 ? -1.061 6.004 -6.504 1.00 54.44 146 SER A CA 1
ATOM 1063 C C . SER A 1 146 ? -1.005 7.369 -5.759 1.00 54.44 146 SER A C 1
ATOM 1065 O O . SER A 1 146 ? -0.049 7.633 -5.036 1.00 54.44 146 SER A O 1
ATOM 1067 N N . ARG A 1 147 ? -2.058 8.214 -5.887 1.00 64.38 147 ARG A N 1
ATOM 1068 C CA . ARG A 1 147 ? -2.201 9.566 -5.274 1.00 64.38 147 ARG A CA 1
ATOM 1069 C C . ARG A 1 147 ? -2.614 9.589 -3.796 1.00 64.38 147 ARG A C 1
ATOM 1071 O O . ARG A 1 147 ? -2.214 10.498 -3.077 1.00 64.38 147 ARG A O 1
ATOM 1078 N N . ARG A 1 148 ? -3.456 8.647 -3.361 1.00 76.62 148 ARG A N 1
ATOM 1079 C CA . ARG A 1 148 ? -3.781 8.399 -1.946 1.00 76.62 148 ARG A CA 1
ATOM 1080 C C . ARG A 1 148 ? -3.371 6.980 -1.622 1.00 76.62 148 ARG A C 1
ATOM 1082 O O . ARG A 1 148 ? -3.620 6.066 -2.412 1.00 76.62 148 ARG A O 1
ATOM 1089 N N . MET A 1 149 ? -2.726 6.813 -0.483 1.00 77.69 149 MET A N 1
ATOM 1090 C CA . MET A 1 149 ? -2.163 5.536 -0.087 1.00 77.69 149 MET A CA 1
ATOM 1091 C C . MET A 1 149 ? -2.139 5.441 1.426 1.00 77.69 149 MET A C 1
ATOM 1093 O O . MET A 1 149 ? -1.687 6.366 2.100 1.00 77.69 149 MET A O 1
ATOM 1097 N N . LEU A 1 150 ? -2.587 4.297 1.932 1.00 83.50 150 LEU A N 1
ATOM 1098 C CA . LEU A 1 150 ? -2.317 3.850 3.287 1.00 83.50 150 LEU A CA 1
ATOM 1099 C C . LEU A 1 150 ? -1.501 2.562 3.204 1.00 83.50 150 LEU A C 1
ATOM 1101 O O . LEU A 1 150 ? -1.899 1.604 2.540 1.00 83.50 150 LEU A O 1
ATOM 1105 N N . VAL A 1 151 ? -0.370 2.556 3.894 1.00 83.75 151 VAL A N 1
ATOM 1106 C CA . VAL A 1 151 ? 0.454 1.377 4.123 1.00 83.75 151 VAL A CA 1
ATOM 1107 C C . VAL A 1 151 ? 0.216 0.889 5.535 1.00 83.75 151 VAL A C 1
ATOM 1109 O O . VAL A 1 151 ? 0.302 1.666 6.486 1.00 83.75 151 VAL A O 1
ATOM 1112 N N . VAL A 1 152 ? -0.054 -0.407 5.651 1.00 85.38 152 VAL A N 1
ATOM 1113 C CA . VAL A 1 152 ? -0.145 -1.117 6.924 1.00 85.38 152 VAL A CA 1
ATOM 1114 C C . VAL A 1 152 ? 0.832 -2.281 6.874 1.00 85.38 152 VAL A C 1
ATOM 1116 O O . VAL A 1 152 ? 0.780 -3.103 5.956 1.00 85.38 152 VAL A O 1
ATOM 1119 N N . ALA A 1 153 ? 1.732 -2.352 7.851 1.00 83.25 153 ALA A N 1
ATOM 1120 C CA . ALA A 1 153 ? 2.692 -3.442 7.938 1.00 83.25 153 ALA A CA 1
ATOM 1121 C C . ALA A 1 153 ? 2.921 -3.917 9.368 1.00 83.25 153 ALA A C 1
ATOM 1123 O O . ALA A 1 153 ? 3.099 -3.076 10.252 1.00 83.25 153 ALA A O 1
ATOM 1124 N N . PRO A 1 154 ? 2.966 -5.238 9.603 1.00 83.06 154 PRO A N 1
ATOM 1125 C CA . PRO A 1 154 ? 3.405 -5.782 10.874 1.00 83.06 154 PRO A CA 1
ATOM 1126 C C . PRO A 1 154 ? 4.894 -5.471 11.040 1.00 83.06 154 PRO A C 1
ATOM 1128 O O . PRO A 1 154 ? 5.744 -5.949 10.288 1.00 83.06 154 PRO A O 1
ATOM 1131 N N . VAL A 1 155 ? 5.211 -4.627 12.017 1.00 84.06 155 VAL A N 1
ATOM 1132 C CA . VAL A 1 155 ? 6.584 -4.257 12.365 1.00 84.06 155 VAL A CA 1
ATOM 1133 C C . VAL A 1 155 ? 6.708 -4.358 13.884 1.00 84.06 155 VAL A C 1
ATOM 1135 O O . VAL A 1 155 ? 6.563 -3.352 14.592 1.00 84.06 155 VAL A O 1
ATOM 1138 N N . PRO A 1 156 ? 6.936 -5.576 14.415 1.00 80.12 156 PRO A N 1
ATOM 1139 C CA . PRO A 1 156 ? 7.089 -5.786 15.845 1.00 80.12 156 PRO A CA 1
ATOM 1140 C C . PRO A 1 156 ? 8.136 -4.833 16.422 1.00 80.12 156 PRO A C 1
ATOM 1142 O O . PRO A 1 156 ? 9.254 -4.727 15.923 1.00 80.12 156 PRO A O 1
ATOM 1145 N N . GLY A 1 157 ? 7.758 -4.095 17.466 1.00 81.19 157 GLY A N 1
ATOM 1146 C CA . GLY A 1 157 ? 8.646 -3.111 18.077 1.00 81.19 157 GLY A CA 1
ATOM 1147 C C . GLY A 1 157 ? 8.841 -1.821 17.274 1.00 81.19 157 GLY A C 1
ATOM 1148 O O . GLY A 1 157 ? 9.782 -1.090 17.579 1.00 81.19 157 GLY A O 1
ATOM 1149 N N . CYS A 1 158 ? 7.963 -1.474 16.319 1.00 83.62 158 CYS A N 1
ATOM 1150 C CA . CYS A 1 158 ? 8.091 -0.224 15.555 1.00 83.62 158 CYS A CA 1
ATOM 1151 C C . CYS A 1 158 ? 8.155 1.049 16.411 1.00 83.62 158 CYS A C 1
ATOM 1153 O O . CYS A 1 158 ? 8.728 2.041 15.973 1.00 83.62 158 CYS A O 1
ATOM 1155 N N . GLY A 1 159 ? 7.656 1.020 17.651 1.00 81.06 159 GLY A N 1
ATOM 1156 C CA . GLY A 1 159 ? 7.776 2.143 18.585 1.00 81.06 159 GLY A CA 1
ATOM 1157 C C . GLY A 1 159 ? 9.227 2.449 18.968 1.00 81.06 159 GLY A C 1
ATOM 1158 O O . GLY A 1 159 ? 9.529 3.564 19.379 1.00 81.06 159 GLY A O 1
ATOM 1159 N N . ARG A 1 160 ? 10.137 1.481 18.793 1.00 78.69 160 ARG A N 1
ATOM 1160 C CA . ARG A 1 160 ? 11.578 1.621 19.047 1.00 78.69 160 ARG A CA 1
ATOM 1161 C C . ARG A 1 160 ? 12.358 2.127 17.831 1.00 78.69 160 ARG A C 1
ATOM 1163 O O . ARG A 1 160 ? 13.499 2.535 17.993 1.00 78.69 160 ARG A O 1
ATOM 1170 N N . LEU A 1 161 ? 11.764 2.120 16.632 1.00 65.06 161 LEU A N 1
ATOM 1171 C CA . LEU A 1 161 ? 12.434 2.487 15.371 1.00 65.06 161 LEU A CA 1
ATOM 1172 C C . LEU A 1 161 ? 12.522 4.010 15.132 1.00 65.06 161 LEU A C 1
ATOM 1174 O O . LEU A 1 161 ? 13.022 4.448 14.094 1.00 65.06 161 LEU A O 1
ATOM 1178 N N . GLY A 1 162 ? 12.056 4.824 16.087 1.00 60.34 162 GLY A N 1
ATOM 1179 C CA . GLY A 1 162 ? 12.040 6.284 15.979 1.00 60.34 162 GLY A CA 1
ATOM 1180 C C . GLY A 1 162 ? 11.157 6.795 14.832 1.00 60.34 162 GLY A C 1
ATOM 1181 O O . GLY A 1 162 ? 10.414 6.046 14.201 1.00 60.34 162 GLY A O 1
ATOM 1182 N N . ARG A 1 163 ? 11.230 8.100 14.542 1.00 59.03 163 ARG A N 1
ATOM 1183 C CA . ARG A 1 163 ? 10.537 8.737 13.402 1.00 59.03 163 ARG A CA 1
ATOM 1184 C C . ARG A 1 163 ? 11.293 8.535 12.085 1.00 59.03 163 ARG A C 1
ATOM 1186 O O . ARG A 1 163 ? 11.427 9.479 11.313 1.00 59.03 163 ARG A O 1
ATOM 1193 N N . THR A 1 164 ? 11.832 7.345 11.838 1.00 51.34 164 THR A N 1
ATOM 1194 C CA . THR A 1 164 ? 12.517 7.089 10.568 1.00 51.34 164 THR A CA 1
ATOM 1195 C C . THR A 1 164 ? 11.462 7.100 9.460 1.00 51.34 164 THR A C 1
ATOM 1197 O O . THR A 1 164 ? 10.556 6.263 9.498 1.00 51.34 164 THR A O 1
ATOM 1200 N N . PRO A 1 165 ? 11.505 8.054 8.513 1.00 53.41 165 PRO A N 1
ATOM 1201 C CA . PRO A 1 165 ? 10.526 8.097 7.443 1.00 53.41 165 PRO A CA 1
ATOM 1202 C C . PRO A 1 165 ? 10.698 6.843 6.592 1.00 53.41 165 PRO A C 1
ATOM 1204 O O . PRO A 1 165 ? 11.770 6.588 6.044 1.00 53.41 165 PRO A O 1
ATOM 1207 N N . VAL A 1 166 ? 9.639 6.044 6.480 1.00 54.59 166 VAL A N 1
ATOM 1208 C CA . VAL A 1 166 ? 9.579 5.040 5.422 1.00 54.59 166 VAL A CA 1
ATOM 1209 C C . VAL A 1 166 ? 9.465 5.826 4.119 1.00 54.59 166 VAL A C 1
ATOM 1211 O O . VAL A 1 166 ? 8.576 6.658 3.959 1.00 54.59 166 VAL A O 1
ATOM 1214 N N . VAL A 1 167 ? 10.406 5.629 3.203 1.00 53.34 167 VAL A N 1
ATOM 1215 C CA . VAL A 1 167 ? 10.334 6.199 1.856 1.00 53.34 167 VAL A CA 1
ATOM 1216 C C . VAL A 1 167 ? 9.886 5.067 0.946 1.00 53.34 167 VAL A C 1
ATOM 1218 O O . VAL A 1 167 ? 10.640 4.131 0.704 1.00 53.34 167 VAL A O 1
ATOM 1221 N N . LEU A 1 168 ? 8.627 5.107 0.507 1.00 54.28 168 LEU A N 1
ATOM 1222 C CA . LEU A 1 168 ? 8.086 4.112 -0.430 1.00 54.28 168 LEU A CA 1
ATOM 1223 C C . LEU A 1 168 ? 8.517 4.421 -1.867 1.00 54.28 168 LEU A C 1
ATOM 1225 O O . LEU A 1 168 ? 8.748 3.511 -2.655 1.00 54.28 168 LEU A O 1
ATOM 1229 N N . ASP A 1 169 ? 8.640 5.709 -2.187 1.00 51.28 169 ASP A N 1
ATOM 1230 C CA . ASP A 1 169 ? 9.092 6.230 -3.472 1.00 51.28 169 ASP A CA 1
ATOM 1231 C C . ASP A 1 169 ? 9.570 7.681 -3.278 1.00 51.28 169 ASP A C 1
ATOM 1233 O O . ASP A 1 169 ? 8.915 8.470 -2.594 1.00 51.28 169 ASP A O 1
ATOM 1237 N N . ALA A 1 170 ? 10.693 8.051 -3.898 1.00 48.38 170 ALA A N 1
ATOM 1238 C CA . ALA A 1 170 ? 11.206 9.421 -3.911 1.00 48.38 170 ALA A CA 1
ATOM 1239 C C . ALA A 1 170 ? 10.223 10.425 -4.548 1.00 48.38 170 ALA A C 1
ATOM 1241 O O . ALA A 1 170 ? 10.270 11.612 -4.235 1.00 48.38 170 ALA A O 1
ATOM 1242 N N . ARG A 1 171 ? 9.317 9.961 -5.422 1.00 47.97 171 ARG A N 1
ATOM 1243 C CA . ARG A 1 171 ? 8.281 10.794 -6.060 1.00 47.97 171 ARG A CA 1
ATOM 1244 C C . ARG A 1 171 ? 7.002 10.923 -5.226 1.00 47.97 171 ARG A C 1
ATOM 1246 O O . ARG A 1 171 ? 6.202 11.813 -5.495 1.00 47.97 171 ARG A O 1
ATOM 1253 N N . HIS A 1 172 ? 6.819 10.077 -4.211 1.00 57.62 172 HIS A N 1
ATOM 1254 C CA . HIS A 1 172 ? 5.627 10.044 -3.361 1.00 57.62 172 HIS A CA 1
ATOM 1255 C C . HIS A 1 172 ? 6.042 9.984 -1.894 1.00 57.62 172 HIS A C 1
ATOM 1257 O O . HIS A 1 172 ? 5.956 8.943 -1.238 1.00 57.62 172 HIS A O 1
ATOM 1263 N N . ALA A 1 173 ? 6.508 11.123 -1.378 1.00 57.97 173 ALA A N 1
ATOM 1264 C CA . ALA A 1 173 ? 6.854 11.239 0.028 1.00 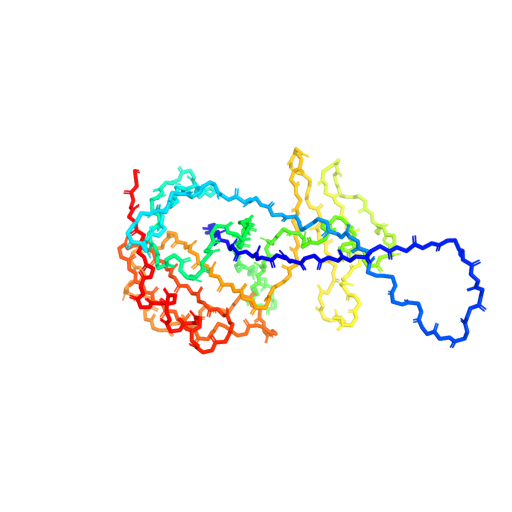57.97 173 ALA A CA 1
ATOM 1265 C C . ALA A 1 173 ? 5.653 10.829 0.898 1.00 57.97 173 ALA A C 1
ATOM 1267 O O . ALA A 1 173 ? 4.519 11.288 0.704 1.00 57.97 173 ALA A O 1
ATOM 1268 N N . ILE A 1 174 ? 5.907 9.942 1.860 1.00 63.09 174 ILE A N 1
ATOM 1269 C CA . ILE A 1 174 ? 4.964 9.683 2.942 1.00 63.09 174 ILE 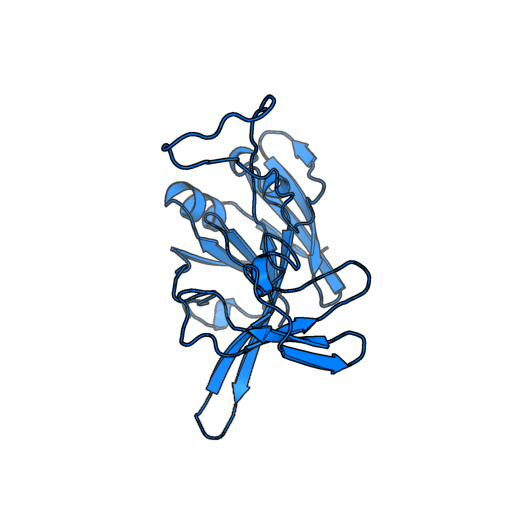A CA 1
ATOM 1270 C C . ILE A 1 174 ? 4.768 11.003 3.684 1.00 63.09 174 ILE A C 1
ATOM 1272 O O . ILE A 1 174 ? 5.726 11.609 4.161 1.00 63.09 174 ILE A O 1
ATOM 1276 N N . ALA A 1 175 ? 3.519 11.449 3.761 1.00 78.94 175 ALA A N 1
ATOM 1277 C CA . ALA A 1 175 ? 3.159 12.718 4.379 1.00 78.94 175 ALA A CA 1
ATOM 1278 C C . ALA A 1 175 ? 2.919 12.576 5.892 1.00 78.94 175 ALA A C 1
ATOM 1280 O O . ALA A 1 175 ? 2.960 13.567 6.618 1.00 78.94 175 ALA A O 1
ATOM 1281 N N . GLY A 1 176 ? 2.701 11.350 6.382 1.00 83.62 176 GLY A N 1
ATOM 1282 C CA . GLY A 1 176 ? 2.615 11.048 7.808 1.00 83.62 176 GLY A CA 1
ATOM 1283 C C . GLY A 1 176 ? 2.744 9.555 8.099 1.00 83.62 176 GLY A C 1
ATOM 1284 O O . GLY A 1 176 ? 2.369 8.722 7.278 1.00 83.62 176 GLY A O 1
ATOM 1285 N N . SER A 1 177 ? 3.265 9.208 9.275 1.00 87.62 177 SER A N 1
ATOM 1286 C CA . SER A 1 177 ? 3.385 7.819 9.731 1.00 87.62 177 SER A CA 1
ATOM 1287 C C . SER A 1 177 ? 3.255 7.702 11.247 1.00 87.62 177 SER A C 1
ATOM 1289 O O . SER A 1 177 ? 3.626 8.623 11.975 1.00 87.62 177 SER A O 1
ATOM 1291 N N . THR A 1 178 ? 2.786 6.556 11.733 1.00 90.81 178 THR A N 1
ATOM 1292 C CA . THR A 1 178 ? 2.728 6.229 13.161 1.00 90.81 178 THR A CA 1
ATOM 1293 C C . THR A 1 178 ? 2.936 4.735 13.399 1.00 90.81 178 THR A C 1
ATOM 1295 O O . THR A 1 178 ? 2.720 3.918 12.508 1.00 90.81 178 THR A O 1
ATOM 1298 N N . CYS A 1 179 ? 3.356 4.371 14.608 1.00 89.88 179 CYS A N 1
ATOM 1299 C CA . CYS A 1 179 ? 3.373 2.987 15.067 1.00 89.88 179 CYS A CA 1
ATOM 1300 C C . CYS A 1 179 ? 2.210 2.777 16.037 1.00 89.88 179 CYS A C 1
ATOM 1302 O O . CYS A 1 179 ? 2.003 3.586 16.943 1.00 89.88 179 CYS A O 1
ATOM 1304 N N . ARG A 1 180 ? 1.456 1.694 15.857 1.00 87.75 180 ARG A N 1
ATOM 1305 C CA . ARG A 1 180 ? 0.308 1.361 16.700 1.00 87.75 180 ARG A CA 1
ATOM 1306 C C . ARG A 1 180 ? 0.157 -0.150 16.791 1.00 87.75 180 ARG A C 1
ATOM 1308 O O . ARG A 1 180 ? 0.108 -0.815 15.765 1.00 87.75 180 ARG A O 1
ATOM 1315 N N . ASP A 1 181 ? 0.120 -0.677 18.012 1.00 87.25 181 ASP A N 1
ATOM 1316 C CA . ASP A 1 181 ? -0.169 -2.091 18.297 1.00 87.25 181 ASP A CA 1
ATOM 1317 C C . ASP A 1 181 ? 0.712 -3.094 17.520 1.00 87.25 181 ASP A C 1
ATOM 1319 O O . ASP A 1 181 ? 0.258 -4.151 17.096 1.00 87.25 181 ASP A O 1
ATOM 1323 N N . GLY A 1 182 ? 1.992 -2.757 17.309 1.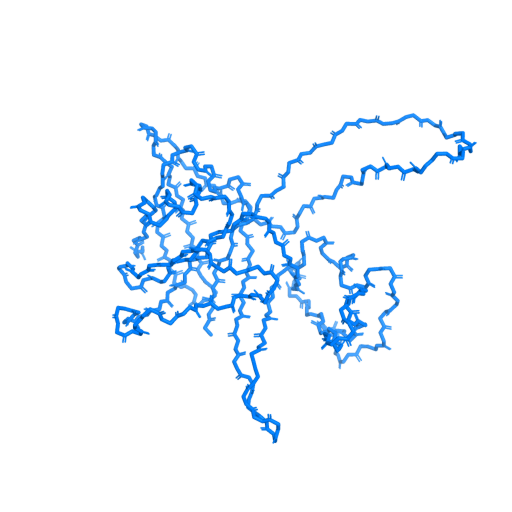00 85.81 182 GLY A N 1
ATOM 1324 C CA . GLY A 1 182 ? 2.935 -3.593 16.550 1.00 85.81 182 GLY A CA 1
ATOM 1325 C C . GLY A 1 182 ? 2.839 -3.453 15.027 1.00 85.81 182 GLY A C 1
ATOM 1326 O O . GLY A 1 182 ? 3.539 -4.164 14.309 1.00 85.81 182 GLY A O 1
ATOM 1327 N N . PHE A 1 183 ? 2.026 -2.519 14.530 1.00 87.81 183 PHE A N 1
ATOM 1328 C CA . PHE A 1 183 ? 1.919 -2.178 13.117 1.00 87.81 183 PHE A CA 1
ATOM 1329 C C . PHE A 1 183 ? 2.490 -0.793 12.830 1.00 87.81 183 PHE A C 1
ATOM 1331 O O . PHE A 1 183 ? 2.259 0.169 13.565 1.00 87.81 183 PHE A O 1
ATOM 1338 N N . HIS A 1 184 ? 3.202 -0.680 11.715 1.00 86.69 184 HIS A N 1
ATOM 1339 C CA . HIS A 1 184 ? 3.561 0.596 11.121 1.00 86.69 184 HIS A CA 1
ATOM 1340 C C . HIS A 1 184 ? 2.456 1.034 10.155 1.00 86.69 184 HIS A C 1
ATOM 1342 O O . HIS A 1 184 ? 2.084 0.282 9.251 1.00 86.69 184 HIS A O 1
ATOM 1348 N N . LEU A 1 185 ? 1.943 2.246 10.356 1.00 88.88 185 LEU A N 1
ATOM 1349 C CA . LEU A 1 185 ? 0.983 2.903 9.480 1.00 88.88 185 LEU A CA 1
ATOM 1350 C C . LEU A 1 185 ? 1.670 4.086 8.813 1.00 88.88 185 LEU A C 1
ATOM 1352 O O . LEU A 1 185 ? 2.270 4.914 9.498 1.00 88.88 185 LEU A O 1
ATOM 1356 N N . ALA A 1 186 ? 1.528 4.211 7.502 1.00 86.38 186 ALA A N 1
ATOM 1357 C CA . ALA A 1 186 ? 2.021 5.366 6.769 1.00 86.38 186 ALA A CA 1
ATOM 1358 C C . ALA A 1 186 ? 1.018 5.801 5.708 1.00 86.38 186 ALA A C 1
ATOM 1360 O O . ALA A 1 186 ? 0.426 4.963 5.034 1.00 86.38 186 ALA A O 1
ATOM 1361 N N . ALA A 1 187 ? 0.825 7.107 5.561 1.00 85.44 187 ALA A N 1
ATOM 1362 C CA . ALA A 1 187 ? -0.154 7.678 4.655 1.00 85.44 187 ALA A CA 1
ATOM 1363 C C . ALA A 1 187 ? 0.473 8.718 3.720 1.00 85.44 187 ALA A C 1
ATOM 1365 O O . ALA A 1 187 ? 1.355 9.492 4.101 1.00 85.44 187 ALA A O 1
ATOM 1366 N N . SER A 1 188 ? -0.023 8.751 2.488 1.00 82.81 188 SER A N 1
ATOM 1367 C CA . SER A 1 188 ? 0.257 9.791 1.498 1.00 82.81 188 SER A CA 1
ATOM 1368 C C . SER A 1 188 ? -1.047 10.198 0.810 1.00 82.81 188 SER A C 1
ATOM 1370 O O . SER A 1 188 ? -1.969 9.387 0.699 1.00 82.81 188 SER A O 1
ATOM 1372 N N . GLY A 1 189 ? -1.147 11.461 0.402 1.00 82.94 189 GLY A N 1
ATOM 1373 C CA . GLY A 1 189 ? -2.365 12.069 -0.133 1.00 82.94 189 GLY A CA 1
ATOM 1374 C C . GLY A 1 189 ? -2.528 13.519 0.313 1.00 82.94 189 GLY A C 1
ATOM 1375 O O . GLY A 1 189 ? -1.566 14.169 0.725 1.00 82.94 189 GLY A O 1
ATOM 1376 N N . ASP A 1 190 ? -3.754 14.036 0.242 1.00 87.81 190 ASP A N 1
ATOM 1377 C CA . ASP A 1 190 ? -4.088 15.337 0.823 1.00 87.81 190 ASP A CA 1
ATOM 1378 C C . ASP A 1 190 ? -3.959 15.335 2.353 1.00 87.81 190 ASP A C 1
ATOM 1380 O O . ASP A 1 190 ? -4.029 14.298 3.016 1.00 87.81 190 ASP A O 1
ATOM 1384 N N . ARG A 1 191 ? -3.757 16.531 2.918 1.00 87.25 191 ARG A N 1
ATOM 1385 C CA . ARG A 1 191 ? -3.484 16.709 4.350 1.00 87.25 191 ARG A CA 1
ATOM 1386 C C . ARG A 1 191 ? -4.589 16.148 5.237 1.00 87.25 191 ARG A C 1
ATOM 1388 O O . ARG A 1 191 ? -4.273 15.577 6.277 1.00 87.25 191 ARG A O 1
ATOM 1395 N N . ASP A 1 192 ? -5.846 16.303 4.835 1.00 90.62 192 ASP A N 1
ATOM 1396 C CA . ASP A 1 192 ? -6.977 15.810 5.615 1.00 90.62 192 ASP A CA 1
ATOM 1397 C C . ASP A 1 192 ? -7.009 14.285 5.609 1.00 90.62 192 ASP A C 1
ATOM 1399 O O . ASP A 1 192 ? -7.061 13.690 6.681 1.00 90.62 192 ASP A O 1
ATOM 1403 N N . PHE A 1 193 ? -6.858 13.647 4.444 1.00 89.00 193 PHE A N 1
ATOM 1404 C CA . PHE A 1 193 ? -6.720 12.195 4.354 1.00 89.00 193 PHE A CA 1
ATOM 1405 C C . PHE A 1 193 ? -5.575 11.670 5.226 1.00 89.00 193 PHE A C 1
ATOM 1407 O O . PHE A 1 193 ? -5.769 10.730 5.992 1.00 89.00 193 PHE A O 1
ATOM 1414 N N . VAL A 1 194 ? -4.388 12.278 5.136 1.00 90.06 194 VAL A N 1
ATOM 1415 C CA . VAL A 1 194 ? -3.203 11.844 5.892 1.00 90.06 194 VAL A CA 1
ATOM 1416 C C . VAL A 1 194 ? -3.438 11.978 7.394 1.00 90.06 194 VAL A C 1
ATOM 1418 O O . VAL A 1 194 ? -3.199 11.022 8.129 1.00 90.06 194 VAL A O 1
ATOM 1421 N N . ARG A 1 195 ? -3.935 13.135 7.851 1.00 93.31 195 ARG A N 1
ATOM 1422 C CA . ARG A 1 195 ? -4.255 13.376 9.265 1.00 93.31 195 ARG A CA 1
ATOM 1423 C C . ARG A 1 195 ? -5.235 12.324 9.775 1.00 93.31 195 ARG A C 1
ATOM 1425 O O . ARG A 1 195 ? -4.936 11.604 10.723 1.00 93.31 195 ARG A O 1
ATOM 1432 N N . GLU A 1 196 ? -6.355 12.177 9.081 1.00 94.12 196 GLU A N 1
ATOM 1433 C CA . GLU A 1 196 ? -7.431 11.254 9.430 1.00 94.12 196 GLU A CA 1
ATOM 1434 C C . GLU A 1 196 ? -6.975 9.792 9.460 1.00 94.12 196 GLU A C 1
ATOM 1436 O O . GLU A 1 196 ? -7.282 9.049 10.397 1.00 94.12 196 GLU A O 1
ATOM 1441 N N . ALA A 1 197 ? -6.203 9.374 8.456 1.00 91.56 197 ALA A N 1
ATOM 1442 C CA . ALA A 1 197 ? -5.687 8.018 8.369 1.00 91.56 197 ALA A CA 1
ATOM 1443 C C . ALA A 1 197 ? -4.774 7.694 9.562 1.00 91.56 197 ALA A C 1
ATOM 1445 O O . ALA A 1 197 ? -4.924 6.657 10.209 1.00 91.56 197 ALA A O 1
ATOM 1446 N N . ILE A 1 198 ? -3.855 8.598 9.901 1.00 93.81 198 ILE A N 1
ATOM 1447 C CA . ILE A 1 198 ? -2.911 8.402 11.005 1.00 93.81 198 ILE A CA 1
ATOM 1448 C C . ILE A 1 198 ? -3.613 8.463 12.372 1.00 93.81 198 ILE A C 1
ATOM 1450 O O . ILE A 1 198 ? -3.333 7.646 13.265 1.00 93.81 198 ILE A O 1
ATOM 1454 N N . GLU A 1 199 ? -4.557 9.387 12.539 1.00 94.56 199 GLU A N 1
ATOM 1455 C CA . GLU A 1 199 ? -5.256 9.621 13.803 1.00 94.56 199 GLU A CA 1
ATOM 1456 C C . GLU A 1 199 ? -6.306 8.561 14.113 1.00 94.56 199 GLU A C 1
ATOM 1458 O O . GLU A 1 199 ? -6.414 8.154 15.273 1.00 94.56 199 GLU A O 1
ATOM 1463 N N . HIS A 1 200 ? -7.032 8.049 13.116 1.00 95.62 200 HIS A N 1
ATOM 1464 C CA . HIS A 1 200 ? -8.248 7.265 13.355 1.00 95.62 200 HIS A CA 1
ATOM 1465 C C . HIS A 1 200 ? -8.218 5.821 12.855 1.00 95.62 200 HIS A C 1
ATOM 1467 O O . HIS A 1 200 ? -8.994 5.013 13.362 1.00 95.62 200 HIS A O 1
ATOM 1473 N N . VAL A 1 201 ? -7.313 5.438 11.950 1.00 94.62 201 VAL A N 1
ATOM 1474 C CA . VAL A 1 201 ? -7.201 4.021 11.562 1.00 94.62 201 VAL A CA 1
ATOM 1475 C C . VAL A 1 201 ? -6.654 3.208 12.731 1.00 94.62 201 VAL A C 1
ATOM 1477 O O . VAL A 1 201 ? -5.688 3.599 13.386 1.00 94.62 201 VAL A O 1
ATOM 1480 N N . ARG A 1 202 ? -7.266 2.069 13.037 1.00 95.12 202 ARG A N 1
ATOM 1481 C CA . ARG A 1 202 ? -6.776 1.123 14.048 1.00 95.12 202 ARG A CA 1
ATOM 1482 C C . ARG A 1 202 ? -6.561 -0.230 13.400 1.00 95.12 202 ARG A C 1
ATOM 1484 O O . ARG A 1 202 ? -7.293 -0.593 12.485 1.00 95.12 202 ARG A O 1
ATOM 1491 N N . VAL A 1 203 ? -5.555 -0.947 13.885 1.00 92.38 203 VAL A N 1
ATOM 1492 C CA . VAL A 1 203 ? -5.199 -2.286 13.420 1.00 92.38 203 VAL A CA 1
ATOM 1493 C C . VAL A 1 203 ? -5.106 -3.168 14.650 1.00 92.38 203 VAL A C 1
ATOM 1495 O O . VAL A 1 203 ? -4.378 -2.835 15.582 1.00 92.38 203 VAL A O 1
ATOM 1498 N N . ARG A 1 204 ? -5.863 -4.262 14.674 1.00 92.75 204 ARG A N 1
ATOM 1499 C CA . ARG A 1 204 ? -5.832 -5.243 15.760 1.00 92.75 204 ARG A CA 1
ATOM 1500 C C . ARG A 1 204 ? -5.444 -6.601 15.184 1.00 92.75 204 ARG A C 1
ATOM 1502 O O . ARG A 1 204 ? -6.078 -7.010 14.212 1.00 92.75 204 ARG A O 1
ATOM 1509 N N . PRO A 1 205 ? -4.437 -7.295 15.742 1.00 90.62 205 PRO A N 1
ATOM 1510 C CA . PRO A 1 205 ? -4.167 -8.684 15.381 1.00 90.62 205 PRO A CA 1
ATOM 1511 C C . PRO A 1 205 ? -5.429 -9.542 15.535 1.00 90.62 205 PRO A C 1
ATOM 1513 O O . PRO A 1 205 ? -6.190 -9.332 16.484 1.00 90.62 205 PRO A O 1
ATOM 1516 N N . ALA A 1 206 ? -5.638 -10.470 14.600 1.00 83.75 206 ALA A N 1
ATOM 1517 C CA . ALA A 1 206 ? -6.762 -11.408 14.581 1.00 83.75 206 ALA A CA 1
ATOM 1518 C C . ALA A 1 206 ? -6.302 -12.848 14.821 1.00 83.75 206 ALA A C 1
ATOM 1520 O O . ALA A 1 206 ? -5.180 -13.185 14.376 1.00 83.75 206 ALA A O 1
#

Foldseek 3Di:
DKKKKFAADDDDDDDDDDDDDPDDDPPDDGFDFQFAQFDWDDDPQKIWGKDATPVRWIKIKIARVVLVRSNRGMWIKDKDWDQDPVGTHIDIWTFARRHPCQQQVPPDFPAAPDPFWTWHQHGPPCNPRGIDIWGDDPPGITDYDHQKMKMKDQAAPVVVVPPPFDPPDPVFGFPDWDDDPRIIITITHDPVSRCRRHPGMDMGTD

Organism: NCBI:txid93944

pLDDT: mean 71.44, std 18.79, range [27.17, 96.06]